Protein AF-A0A7C2PUE4-F1 (afdb_monomer_lite)

Structure (mmCIF, N/CA/C/O backbone):
data_AF-A0A7C2PUE4-F1
#
_entry.id   AF-A0A7C2PUE4-F1
#
loop_
_atom_site.group_PDB
_atom_site.id
_atom_site.type_symbol
_atom_site.label_atom_id
_atom_site.label_alt_id
_atom_site.label_comp_id
_atom_site.label_asym_id
_atom_site.label_entity_id
_atom_site.label_seq_id
_atom_site.pdbx_PDB_ins_code
_atom_site.Cartn_x
_atom_site.Cartn_y
_atom_site.Cartn_z
_atom_site.occupancy
_atom_site.B_iso_or_equiv
_atom_site.auth_seq_id
_atom_site.auth_comp_id
_atom_site.auth_asym_id
_atom_site.auth_atom_id
_atom_site.pdbx_PDB_model_num
ATOM 1 N N . MET A 1 1 ? 39.206 73.816 -70.937 1.00 51.50 1 MET A N 1
ATOM 2 C CA . MET A 1 1 ? 38.274 72.796 -71.458 1.00 51.50 1 MET A CA 1
ATOM 3 C C . MET A 1 1 ? 38.794 71.468 -70.935 1.00 51.50 1 MET A C 1
ATOM 5 O O . MET A 1 1 ? 39.854 71.106 -71.403 1.00 51.50 1 MET A O 1
ATOM 9 N N . THR A 1 2 ? 38.121 70.879 -69.929 1.00 51.56 2 THR A N 1
ATOM 10 C CA . THR A 1 2 ? 38.499 69.741 -69.032 1.00 51.56 2 THR A CA 1
ATOM 11 C C . THR A 1 2 ? 38.676 70.132 -67.555 1.00 51.56 2 THR A C 1
ATOM 13 O O . THR A 1 2 ? 39.738 69.908 -66.999 1.00 51.56 2 THR A O 1
ATOM 16 N N . LEU A 1 3 ? 37.663 70.723 -66.907 1.00 47.69 3 LEU A N 1
ATOM 17 C CA . LEU A 1 3 ? 37.567 70.723 -65.428 1.00 47.69 3 LEU A CA 1
ATOM 18 C C . LEU A 1 3 ? 36.118 70.740 -64.888 1.00 47.69 3 LEU A C 1
ATOM 20 O O . LEU A 1 3 ? 35.929 70.498 -63.703 1.00 47.69 3 LEU A O 1
ATOM 24 N N . ASP A 1 4 ? 35.098 70.920 -65.739 1.00 48.06 4 ASP A N 1
ATOM 25 C CA . ASP A 1 4 ? 33.687 70.947 -65.300 1.00 48.06 4 ASP A CA 1
ATOM 26 C C . ASP A 1 4 ? 32.900 69.654 -65.582 1.00 48.06 4 ASP A C 1
ATOM 28 O O . ASP A 1 4 ? 31.738 69.541 -65.203 1.00 48.06 4 ASP A O 1
ATOM 32 N N . ALA A 1 5 ? 33.515 68.650 -66.216 1.00 50.66 5 ALA A N 1
ATOM 33 C CA . ALA A 1 5 ? 32.833 67.399 -66.576 1.00 50.66 5 ALA A CA 1
ATOM 34 C C . ALA A 1 5 ? 32.981 66.269 -65.535 1.00 50.66 5 ALA A C 1
ATOM 36 O O . ALA A 1 5 ? 32.301 65.256 -65.649 1.00 50.66 5 ALA A O 1
ATOM 37 N N . GLU A 1 6 ? 33.835 66.425 -64.515 1.00 48.78 6 GLU A N 1
ATOM 38 C CA . GLU A 1 6 ? 34.233 65.315 -63.623 1.00 48.78 6 GLU A CA 1
ATOM 39 C C . GLU A 1 6 ? 33.770 65.474 -62.161 1.00 48.78 6 GLU A C 1
ATOM 41 O O . GLU A 1 6 ? 34.058 64.636 -61.314 1.00 48.78 6 GLU A O 1
ATOM 46 N N . ARG A 1 7 ? 33.015 66.532 -61.834 1.00 44.91 7 ARG A N 1
ATOM 47 C CA . ARG A 1 7 ? 32.449 66.726 -60.480 1.00 44.91 7 ARG A CA 1
ATOM 48 C C . ARG A 1 7 ? 30.930 66.603 -60.390 1.00 44.91 7 ARG A C 1
ATOM 50 O O . ARG A 1 7 ? 30.387 66.703 -59.297 1.00 44.91 7 ARG A O 1
ATOM 57 N N . ALA A 1 8 ? 30.250 66.306 -61.496 1.00 48.38 8 ALA A N 1
ATOM 58 C CA . ALA A 1 8 ? 28.815 66.005 -61.501 1.00 48.38 8 ALA A CA 1
ATOM 59 C C . ALA A 1 8 ? 28.496 64.511 -61.260 1.00 48.38 8 ALA A C 1
ATOM 61 O O . ALA A 1 8 ? 27.355 64.094 -61.436 1.00 48.38 8 ALA A O 1
ATOM 62 N N . SER A 1 9 ? 29.483 63.694 -60.873 1.00 50.53 9 SER A N 1
ATOM 63 C CA . SER A 1 9 ? 29.338 62.239 -60.700 1.00 50.53 9 SER A CA 1
ATOM 64 C C . SER A 1 9 ? 29.644 61.739 -59.283 1.00 50.53 9 SER A C 1
ATOM 66 O O . SER A 1 9 ? 30.017 60.579 -59.116 1.00 50.53 9 SER A O 1
ATOM 68 N N . ALA A 1 10 ? 29.504 62.586 -58.263 1.00 54.28 10 ALA A N 1
ATOM 69 C CA . ALA A 1 10 ? 29.582 62.171 -56.866 1.00 54.28 10 ALA A CA 1
ATOM 70 C C . ALA A 1 10 ? 28.228 62.423 -56.185 1.00 54.28 10 ALA A C 1
ATOM 72 O O . ALA A 1 10 ? 27.703 63.529 -56.252 1.00 54.28 10 ALA A O 1
ATOM 73 N N . ASP A 1 11 ? 27.694 61.377 -55.552 1.00 53.53 11 ASP A N 1
ATOM 74 C CA . ASP A 1 11 ? 26.518 61.357 -54.666 1.00 53.53 11 ASP A CA 1
ATOM 75 C C . ASP A 1 11 ? 25.131 61.113 -55.287 1.00 53.53 11 ASP A C 1
ATOM 77 O O . ASP A 1 11 ? 24.125 61.693 -54.883 1.00 53.53 11 ASP A O 1
ATOM 81 N N . ALA A 1 12 ? 25.025 60.116 -56.168 1.00 55.06 12 ALA A N 1
ATOM 82 C CA . ALA A 1 12 ? 23.806 59.306 -56.227 1.00 55.06 12 ALA A CA 1
ATOM 83 C C . ALA A 1 12 ? 24.001 58.058 -55.349 1.00 55.06 12 ALA A C 1
ATOM 85 O O . ALA A 1 12 ? 24.497 57.031 -55.809 1.00 55.06 12 ALA A O 1
ATOM 86 N N . VAL A 1 13 ? 23.639 58.148 -54.064 1.00 60.91 13 VAL A N 1
ATOM 87 C CA . VAL A 1 13 ? 23.598 56.981 -53.167 1.00 60.91 13 VAL A CA 1
ATOM 88 C C . VAL A 1 13 ? 22.599 55.967 -53.749 1.00 60.91 13 VAL A C 1
ATOM 90 O O . VAL A 1 13 ? 21.424 56.312 -53.913 1.00 60.91 13 VAL A O 1
ATOM 93 N N . PRO A 1 14 ? 23.001 54.723 -54.072 1.00 58.00 14 PRO A N 1
ATOM 94 C CA . PRO A 1 14 ? 22.067 53.726 -54.571 1.00 58.00 14 PRO A CA 1
ATOM 95 C C . PRO A 1 14 ? 21.088 53.359 -53.449 1.00 58.00 14 PRO A C 1
ATOM 97 O O . PRO A 1 14 ? 21.466 52.772 -52.436 1.00 58.00 14 PRO A O 1
ATOM 100 N N . ILE A 1 15 ? 19.815 53.723 -53.616 1.00 60.31 15 ILE A N 1
ATOM 101 C CA . ILE A 1 15 ? 18.731 53.315 -52.714 1.00 60.31 15 ILE A CA 1
ATOM 102 C C . ILE A 1 15 ? 18.716 51.772 -52.675 1.00 60.31 15 ILE A C 1
ATOM 104 O O . ILE A 1 15 ? 18.608 51.153 -53.738 1.00 60.31 15 ILE A O 1
ATOM 108 N N . PRO A 1 16 ? 18.823 51.120 -51.500 1.00 62.88 16 PRO A N 1
ATOM 109 C CA . PRO A 1 16 ? 18.956 49.668 -51.425 1.00 62.88 16 PRO A CA 1
ATOM 110 C C . PRO A 1 16 ? 17.681 48.957 -51.919 1.00 62.88 16 PRO A C 1
ATOM 112 O O . PRO A 1 16 ? 16.584 49.531 -51.876 1.00 62.88 16 PRO A O 1
ATOM 115 N N . PRO A 1 17 ? 17.790 47.698 -52.389 1.00 61.94 17 PRO A N 1
ATOM 116 C CA . PRO A 1 17 ? 16.676 46.967 -52.979 1.00 61.94 17 PRO A CA 1
ATOM 117 C C . PRO A 1 17 ? 15.521 46.852 -51.980 1.00 61.94 17 PRO A C 1
ATOM 119 O O . PRO A 1 17 ? 15.679 46.399 -50.848 1.00 61.94 17 PRO A O 1
ATOM 122 N N . ARG A 1 18 ? 14.331 47.283 -52.408 1.00 65.44 18 ARG A N 1
ATOM 123 C CA . ARG A 1 18 ? 13.107 47.290 -51.600 1.00 65.44 18 ARG A CA 1
ATOM 124 C C . ARG A 1 18 ? 12.854 45.880 -51.039 1.00 65.44 18 ARG A C 1
ATOM 126 O O . ARG A 1 18 ? 12.649 44.952 -51.816 1.00 65.44 18 ARG A O 1
ATOM 133 N N . TYR A 1 19 ? 12.819 45.733 -49.709 1.00 70.06 19 TYR A N 1
ATOM 134 C CA . TYR A 1 19 ? 12.620 44.489 -48.931 1.00 70.06 19 TYR A CA 1
ATOM 135 C C . TYR A 1 19 ? 11.242 43.804 -49.117 1.00 70.06 19 TYR A C 1
ATOM 137 O O . TYR A 1 19 ? 10.601 43.355 -48.166 1.00 70.06 19 TYR A O 1
ATOM 145 N N . TRP A 1 20 ? 10.731 43.731 -50.343 1.00 67.81 20 TRP A N 1
ATOM 146 C CA . TRP A 1 20 ? 9.426 43.159 -50.678 1.00 67.81 20 TRP A CA 1
ATOM 147 C C . TRP A 1 20 ? 9.333 41.659 -50.378 1.00 67.81 20 TRP A C 1
ATOM 149 O O . TRP A 1 20 ? 8.274 41.176 -49.979 1.00 67.81 20 TRP A O 1
ATOM 159 N N . TRP A 1 21 ? 10.439 40.926 -50.515 1.00 73.56 21 TRP A N 1
ATOM 160 C CA . TRP A 1 21 ? 10.506 39.506 -50.166 1.00 73.56 21 TRP A CA 1
ATOM 161 C C . TRP A 1 21 ? 10.397 39.282 -48.648 1.00 73.56 21 TRP A C 1
ATOM 163 O O . TRP A 1 21 ? 9.724 38.346 -48.221 1.00 73.56 21 TRP A O 1
ATOM 173 N N . LEU A 1 22 ? 10.953 40.192 -47.837 1.00 77.81 22 LEU A N 1
ATOM 174 C CA . LEU A 1 22 ? 10.867 40.147 -46.376 1.00 77.81 22 LEU A CA 1
ATOM 175 C C . LEU A 1 22 ? 9.418 40.348 -45.909 1.00 77.81 22 LEU A C 1
ATOM 177 O O . LEU A 1 22 ? 8.927 39.588 -45.084 1.00 77.81 22 LEU A O 1
ATOM 181 N N . LYS A 1 23 ? 8.687 41.292 -46.524 1.00 77.88 23 LYS A N 1
ATOM 182 C CA . LYS A 1 23 ? 7.250 41.501 -46.261 1.00 77.88 23 LYS A CA 1
ATOM 183 C C . LYS A 1 23 ? 6.407 40.264 -46.587 1.00 77.88 23 LYS A C 1
ATOM 185 O O . LYS A 1 23 ? 5.487 39.942 -45.840 1.00 77.88 23 LYS A O 1
ATOM 190 N N . ARG A 1 24 ? 6.725 39.555 -47.678 1.00 83.75 24 ARG A N 1
ATOM 191 C CA . ARG A 1 24 ? 6.049 38.298 -48.051 1.00 83.75 24 ARG A CA 1
ATOM 192 C C . ARG A 1 24 ? 6.342 37.174 -47.057 1.00 83.75 24 ARG A C 1
ATOM 194 O O . ARG A 1 24 ? 5.418 36.451 -46.697 1.00 83.75 24 ARG A O 1
ATOM 201 N N . LEU A 1 25 ? 7.581 37.065 -46.572 1.00 84.56 25 LEU A N 1
ATOM 202 C CA . LEU A 1 25 ? 7.942 36.102 -45.528 1.00 84.56 25 LEU A CA 1
ATOM 203 C C . LEU A 1 25 ? 7.234 36.402 -44.202 1.00 84.56 25 LEU A C 1
ATOM 205 O O . LEU A 1 25 ? 6.696 35.491 -43.581 1.00 84.56 25 LEU A O 1
ATOM 209 N N . SER A 1 26 ? 7.185 37.672 -43.786 1.00 83.44 26 SER A N 1
ATOM 210 C CA . SER A 1 26 ? 6.484 38.083 -42.565 1.00 83.44 26 SER A CA 1
ATOM 211 C C . SER A 1 26 ? 4.983 37.802 -42.645 1.00 83.44 26 SER A C 1
ATOM 213 O O . SER A 1 26 ? 4.404 37.312 -41.680 1.00 83.44 26 SER A O 1
ATOM 215 N N . LEU A 1 27 ? 4.357 38.051 -43.801 1.00 90.06 27 LEU A N 1
ATOM 216 C CA . LEU A 1 27 ? 2.944 37.741 -44.018 1.00 90.06 27 LEU A CA 1
ATOM 217 C C . LEU A 1 27 ? 2.688 36.227 -43.995 1.00 90.06 27 LEU A C 1
ATOM 219 O O . LEU A 1 27 ? 1.758 35.778 -43.333 1.00 90.06 27 LEU A O 1
ATOM 223 N N . ALA A 1 28 ? 3.532 35.433 -44.662 1.00 87.38 28 ALA A N 1
ATOM 224 C CA . ALA A 1 28 ? 3.434 33.974 -44.633 1.00 87.38 28 ALA A CA 1
ATOM 225 C C . ALA A 1 28 ? 3.615 33.416 -43.209 1.00 87.38 28 ALA A C 1
ATOM 227 O O . ALA A 1 28 ? 2.862 32.539 -42.790 1.00 87.38 28 ALA A O 1
ATOM 228 N N . GLY A 1 29 ? 4.557 33.971 -42.439 1.00 88.75 29 GLY A N 1
ATOM 229 C CA . GLY A 1 29 ? 4.753 33.636 -41.029 1.00 88.75 29 GLY A CA 1
ATOM 230 C C . GLY A 1 29 ? 3.540 33.987 -40.165 1.00 88.75 29 GLY A C 1
ATOM 231 O O . GLY A 1 29 ? 3.104 33.164 -39.365 1.00 88.75 29 GLY A O 1
ATOM 232 N N . ALA A 1 30 ? 2.938 35.162 -40.366 1.00 90.44 30 ALA A N 1
ATOM 233 C CA . ALA A 1 30 ? 1.727 35.567 -39.652 1.00 90.44 30 ALA A CA 1
ATOM 234 C C . ALA A 1 30 ? 0.529 34.656 -39.976 1.00 90.44 30 ALA A C 1
ATOM 236 O O . ALA A 1 30 ? -0.191 34.243 -39.069 1.00 90.44 30 ALA A O 1
ATOM 237 N N . VAL A 1 31 ? 0.346 34.280 -41.246 1.00 93.38 31 VAL A N 1
ATOM 238 C CA . VAL A 1 31 ? -0.704 33.336 -41.667 1.00 93.38 31 VAL A CA 1
ATOM 239 C C . VAL A 1 31 ? -0.484 31.955 -41.051 1.00 93.38 31 VAL A C 1
ATOM 241 O O . VAL A 1 31 ? -1.434 31.352 -40.556 1.00 93.38 31 VAL A O 1
ATOM 244 N N . LEU A 1 32 ? 0.759 31.467 -41.016 1.00 91.44 32 LEU A N 1
ATOM 245 C CA . LEU A 1 32 ? 1.090 30.196 -40.375 1.00 91.44 32 LEU A CA 1
ATOM 246 C C . LEU A 1 32 ? 0.811 30.232 -38.866 1.00 91.44 32 LEU A C 1
ATOM 248 O O . LEU A 1 32 ? 0.231 29.292 -38.331 1.00 91.44 32 LEU A O 1
ATOM 252 N N . LEU A 1 33 ? 1.171 31.322 -38.182 1.00 91.56 33 LEU A N 1
ATOM 253 C CA . LEU A 1 33 ? 0.888 31.493 -36.756 1.00 91.56 33 LEU A CA 1
ATOM 254 C C . LEU A 1 33 ? -0.618 31.520 -36.473 1.00 91.56 33 LEU A C 1
ATOM 256 O O . LEU A 1 33 ? -1.064 30.878 -35.526 1.00 91.56 33 LEU A O 1
ATOM 260 N N . LEU A 1 34 ? -1.408 32.192 -37.313 1.00 92.06 34 LEU A N 1
ATOM 261 C CA . LEU A 1 34 ? -2.869 32.197 -37.202 1.00 92.06 34 LEU A CA 1
ATOM 262 C C . LEU A 1 34 ? -3.470 30.813 -37.470 1.00 92.06 34 LEU A C 1
ATOM 264 O O . LEU A 1 34 ? -4.369 30.391 -36.745 1.00 92.06 34 LEU A O 1
ATOM 268 N N . ALA A 1 35 ? -2.950 30.077 -38.454 1.00 90.12 35 ALA A N 1
ATOM 269 C CA . ALA A 1 35 ? -3.381 28.711 -38.734 1.00 90.12 35 ALA A CA 1
ATOM 270 C C . ALA A 1 35 ? -3.062 27.764 -37.565 1.00 90.12 35 ALA A C 1
ATOM 272 O O . ALA A 1 35 ? -3.915 26.977 -37.161 1.00 90.12 35 ALA A O 1
ATOM 273 N N . LEU A 1 36 ? -1.870 27.874 -36.970 1.00 90.62 36 LEU A N 1
ATOM 274 C CA . LEU A 1 36 ? -1.472 27.090 -35.798 1.00 90.62 36 LEU A CA 1
ATOM 275 C C . LEU A 1 36 ? -2.274 27.469 -34.547 1.00 90.62 36 LEU A C 1
ATOM 277 O O . LEU A 1 36 ? -2.661 26.586 -33.783 1.00 90.62 36 LEU A O 1
ATOM 281 N N . ALA A 1 37 ? -2.568 28.757 -34.349 1.00 87.62 37 ALA A N 1
ATOM 282 C CA . ALA A 1 37 ? -3.440 29.220 -33.274 1.00 87.62 37 ALA A CA 1
ATOM 283 C C . ALA A 1 37 ? -4.869 28.686 -33.452 1.00 87.62 37 ALA A C 1
ATOM 285 O O . ALA A 1 37 ? -5.440 28.150 -32.505 1.00 87.62 37 ALA A O 1
ATOM 286 N N . GLY A 1 38 ? -5.414 28.744 -34.671 1.00 90.81 38 GLY A N 1
ATOM 287 C CA . GLY A 1 38 ? -6.717 28.171 -35.008 1.00 90.81 38 GLY A CA 1
ATOM 288 C C . GLY A 1 38 ? -6.766 26.659 -34.791 1.00 90.81 38 GLY A C 1
ATOM 289 O O . GLY A 1 38 ? -7.715 26.156 -34.193 1.00 90.81 38 GLY A O 1
ATOM 290 N N . LEU A 1 39 ? -5.714 25.935 -35.186 1.00 92.38 39 LEU A N 1
ATOM 291 C CA . LEU A 1 39 ? -5.594 24.496 -34.954 1.00 92.38 39 LEU A CA 1
ATOM 292 C C . LEU A 1 39 ? -5.534 24.175 -33.455 1.00 92.38 39 LEU A C 1
ATOM 294 O O . LEU A 1 39 ? -6.249 23.295 -32.986 1.00 92.38 39 LEU A O 1
ATOM 298 N N . ARG A 1 40 ? -4.726 24.914 -32.685 1.00 89.69 40 ARG A N 1
ATOM 299 C CA . ARG A 1 40 ? -4.585 24.715 -31.237 1.00 89.69 40 ARG A CA 1
ATOM 300 C C . ARG A 1 40 ? -5.876 25.019 -30.485 1.00 89.69 40 ARG A C 1
ATOM 302 O O . ARG A 1 40 ? -6.247 24.243 -29.609 1.00 89.69 40 ARG A O 1
ATOM 309 N N . LEU A 1 41 ? -6.557 26.111 -30.823 1.00 90.38 41 LEU A N 1
ATOM 310 C CA . LEU A 1 41 ? -7.827 26.485 -30.199 1.00 90.38 41 LEU A CA 1
ATOM 311 C C . LEU A 1 41 ? -8.950 25.524 -30.606 1.00 90.38 41 LEU A C 1
ATOM 313 O O . LEU A 1 41 ? -9.702 25.073 -29.747 1.00 90.38 41 LEU A O 1
ATOM 317 N N . GLY A 1 42 ? -9.025 25.144 -31.884 1.00 90.69 42 GLY A N 1
ATOM 318 C CA . GLY A 1 42 ? -10.030 24.209 -32.391 1.00 90.69 42 GLY A CA 1
ATOM 319 C C . GLY A 1 42 ? -9.872 22.799 -31.822 1.00 90.69 42 GLY A C 1
ATOM 320 O O . GLY A 1 42 ? -10.841 22.213 -31.338 1.00 90.69 42 GLY A O 1
ATOM 321 N N . TRP A 1 43 ? -8.649 22.260 -31.819 1.00 90.12 43 TRP A N 1
ATOM 322 C CA . TRP A 1 43 ? -8.362 20.964 -31.198 1.00 90.12 43 TRP A CA 1
ATOM 323 C C . TRP A 1 43 ? -8.493 21.008 -29.681 1.00 90.12 43 TRP A C 1
ATOM 325 O O . TRP A 1 43 ? -9.026 20.060 -29.114 1.00 90.12 43 TRP A O 1
ATOM 335 N N . GLY A 1 44 ? -8.072 22.098 -29.030 1.00 86.31 44 GLY A N 1
ATOM 336 C CA . GLY A 1 44 ? -8.247 22.288 -27.590 1.00 86.31 44 GLY A CA 1
ATOM 337 C C . GLY A 1 44 ? -9.720 22.258 -27.189 1.00 86.31 44 GLY A C 1
ATOM 338 O O . GLY A 1 44 ? -10.109 21.457 -26.344 1.00 86.31 44 GLY A O 1
ATOM 339 N N . TRP A 1 45 ? -10.557 23.042 -27.871 1.00 91.25 45 TRP A N 1
ATOM 340 C CA . TRP A 1 45 ? -12.000 23.078 -27.629 1.00 91.25 45 TRP A CA 1
ATOM 341 C C . TRP A 1 45 ? -12.682 21.728 -27.891 1.00 91.25 45 TRP A C 1
ATOM 343 O O . TRP A 1 45 ? -13.501 21.271 -27.093 1.00 91.25 45 TRP A O 1
ATOM 353 N N . TYR A 1 46 ? -12.335 21.055 -28.994 1.00 91.25 46 TYR A N 1
ATOM 354 C CA . TYR A 1 46 ? -12.896 19.743 -29.318 1.00 91.25 46 TYR A CA 1
ATOM 355 C C . TYR A 1 46 ? -12.477 18.668 -28.306 1.00 91.25 46 TYR A C 1
ATOM 357 O O . TYR A 1 46 ? -13.311 17.865 -27.878 1.00 91.25 46 TYR A O 1
ATOM 365 N N . ALA A 1 47 ? -11.200 18.656 -27.912 1.00 85.81 47 ALA A N 1
ATOM 366 C CA . ALA A 1 47 ? -10.665 17.719 -26.935 1.00 85.81 47 ALA A CA 1
ATOM 367 C C . ALA A 1 47 ? -11.303 17.927 -25.558 1.00 85.81 47 ALA A C 1
ATOM 369 O O . ALA A 1 47 ? -11.783 16.953 -24.982 1.00 85.81 47 ALA A O 1
ATOM 370 N N . GLU A 1 48 ? -11.395 19.170 -25.069 1.00 85.94 48 GLU A N 1
ATOM 371 C CA . GLU A 1 48 ? -12.068 19.465 -23.801 1.00 85.94 48 GLU A CA 1
ATOM 372 C C . GLU A 1 48 ? -13.539 19.060 -23.823 1.00 85.94 48 GLU A C 1
ATOM 374 O O . GLU A 1 48 ? -13.991 18.411 -22.885 1.00 85.94 48 GLU A O 1
ATOM 379 N N . ARG A 1 49 ? -14.289 19.341 -24.900 1.00 87.19 49 ARG A N 1
ATOM 380 C CA . ARG A 1 49 ? -15.693 18.901 -24.987 1.00 87.19 49 ARG A CA 1
ATOM 381 C C . ARG A 1 49 ? -15.832 17.388 -24.958 1.00 87.19 49 ARG A C 1
ATOM 383 O O . ARG A 1 49 ? -16.726 16.881 -24.286 1.00 87.19 49 ARG A O 1
ATOM 390 N N . LYS A 1 50 ? -14.983 16.658 -25.686 1.00 86.81 50 LYS A N 1
ATOM 391 C CA . LYS A 1 50 ? -15.020 15.189 -25.677 1.00 86.81 50 LYS A CA 1
ATOM 392 C C . LYS A 1 50 ? -14.611 14.612 -24.326 1.00 86.81 50 LYS A C 1
ATOM 394 O O . LYS A 1 50 ? -15.173 13.599 -23.923 1.00 86.81 50 LYS A O 1
ATOM 399 N N . LEU A 1 51 ? -13.647 15.237 -23.656 1.00 77.00 51 LEU A N 1
ATOM 400 C CA . LEU A 1 51 ? -13.191 14.832 -22.334 1.00 77.00 51 LEU A CA 1
ATOM 401 C C . LEU A 1 51 ? -14.278 15.107 -21.285 1.00 77.00 51 LEU A C 1
ATOM 403 O O . LEU A 1 51 ? -14.677 14.191 -20.575 1.00 77.00 51 LEU A O 1
ATOM 407 N N . ALA A 1 52 ? -14.838 16.317 -21.264 1.00 79.12 52 ALA A N 1
ATOM 408 C CA . ALA A 1 52 ? -15.935 16.699 -20.380 1.00 79.12 52 ALA A CA 1
ATOM 409 C C . ALA A 1 52 ? -17.169 15.811 -20.588 1.00 79.12 52 ALA A C 1
ATOM 411 O O . ALA A 1 52 ? -17.713 15.293 -19.623 1.00 79.12 52 ALA A O 1
ATOM 412 N N . ALA A 1 53 ? -17.559 15.533 -21.837 1.00 84.94 53 ALA A N 1
ATOM 413 C CA . ALA A 1 53 ? -18.690 14.650 -22.133 1.00 84.94 53 ALA A CA 1
ATOM 414 C C . ALA A 1 53 ? -18.494 13.201 -21.653 1.00 84.94 53 ALA A C 1
ATOM 416 O O . ALA A 1 53 ? -19.474 12.472 -21.539 1.00 84.94 53 ALA A O 1
ATOM 417 N N . ARG A 1 54 ? -17.252 12.767 -21.403 1.00 80.00 54 ARG A N 1
ATOM 418 C CA . ARG A 1 54 ? -16.949 11.440 -20.847 1.00 80.00 54 ARG A CA 1
ATOM 419 C C . ARG A 1 54 ? -16.760 11.451 -19.332 1.00 80.00 54 ARG A C 1
ATOM 421 O O . ARG A 1 54 ? -17.104 10.467 -18.706 1.00 80.00 54 ARG A O 1
ATOM 428 N N . ILE A 1 55 ? -16.241 12.538 -18.759 1.00 69.75 55 ILE A N 1
ATOM 429 C CA . ILE A 1 55 ? -15.988 12.660 -17.312 1.00 69.75 55 ILE A CA 1
ATOM 430 C C . ILE A 1 55 ? -17.252 13.064 -16.541 1.00 69.75 55 ILE A C 1
ATOM 432 O O . ILE A 1 55 ? -17.491 12.561 -15.448 1.00 69.75 55 ILE A O 1
ATOM 436 N N . VAL A 1 56 ? -18.059 13.980 -17.086 1.00 66.75 56 VAL A N 1
ATOM 437 C CA . VAL A 1 56 ? -19.250 14.518 -16.405 1.00 66.75 56 VAL A CA 1
ATOM 438 C C . VAL A 1 56 ? -20.286 13.433 -16.072 1.00 66.75 56 VAL A C 1
ATOM 440 O O . VAL A 1 56 ? -20.756 13.440 -14.938 1.00 66.75 56 VAL A O 1
ATOM 443 N N . PRO A 1 57 ? -20.595 12.459 -16.954 1.00 67.06 57 PRO A N 1
ATOM 444 C CA . PRO A 1 57 ? -21.527 11.382 -16.610 1.00 67.06 57 PRO A CA 1
ATOM 445 C C . PRO A 1 57 ? -21.059 10.535 -15.418 1.00 67.06 57 PRO A C 1
ATOM 447 O O . PRO A 1 57 ? -21.868 10.190 -14.560 1.00 67.06 57 PRO A O 1
ATOM 450 N N . ASP A 1 58 ? -19.757 10.243 -15.327 1.00 55.69 58 ASP A N 1
ATOM 451 C CA . ASP A 1 58 ? -19.181 9.470 -14.217 1.00 55.69 58 ASP A CA 1
ATOM 452 C C . ASP A 1 58 ? -19.203 10.272 -12.902 1.00 55.69 58 ASP A C 1
ATOM 454 O O . ASP A 1 58 ? -19.401 9.714 -11.822 1.00 55.69 58 ASP A O 1
ATOM 458 N N . ALA A 1 59 ? -19.038 11.597 -12.981 1.00 55.44 59 ALA A N 1
ATOM 459 C CA . ALA A 1 59 ? -19.146 12.492 -11.829 1.00 55.44 59 ALA A CA 1
ATOM 460 C C . ALA A 1 59 ? -20.598 12.644 -11.335 1.00 55.44 59 ALA A C 1
ATOM 462 O O . ALA A 1 59 ? -20.828 12.739 -10.130 1.00 55.44 59 ALA A O 1
ATOM 463 N N . GLU A 1 60 ? -21.578 12.636 -12.244 1.00 53.38 60 GLU A N 1
ATOM 464 C CA . GLU A 1 60 ? -23.007 12.713 -11.916 1.00 53.38 60 GLU A CA 1
ATOM 465 C C . GLU A 1 60 ? -23.557 11.396 -11.343 1.00 53.38 60 GLU A C 1
ATOM 467 O O . GLU A 1 60 ? -24.385 11.443 -10.434 1.00 53.38 60 GLU A O 1
ATOM 472 N N . GLN A 1 61 ? -23.039 10.231 -11.760 1.00 53.75 61 GLN A N 1
ATOM 473 C CA . GLN A 1 61 ? -23.340 8.938 -11.116 1.00 53.75 61 GLN A CA 1
ATOM 474 C C . GLN A 1 61 ? -22.919 8.898 -9.637 1.00 53.75 61 GLN A C 1
ATOM 476 O O . GLN A 1 61 ? -23.527 8.195 -8.833 1.00 53.75 61 GLN A O 1
ATOM 481 N N . GLY A 1 62 ? -21.915 9.690 -9.248 1.00 48.53 62 GLY A N 1
ATOM 482 C CA . GLY A 1 62 ? -21.527 9.869 -7.848 1.00 48.53 62 GLY A CA 1
ATOM 483 C C . GLY A 1 62 ? -22.520 10.684 -7.009 1.00 48.53 62 GLY A C 1
ATOM 484 O O . GLY A 1 62 ? -22.355 10.742 -5.794 1.00 48.53 62 GLY A O 1
ATOM 485 N N . ASN A 1 63 ? -23.527 11.308 -7.631 1.00 48.62 63 ASN A N 1
ATOM 486 C CA . ASN A 1 63 ? -24.473 12.228 -6.995 1.00 48.62 63 ASN A CA 1
ATOM 487 C C . ASN A 1 63 ? -25.901 11.652 -6.881 1.00 48.62 63 ASN A C 1
ATOM 489 O O . ASN A 1 63 ? -26.821 12.354 -6.456 1.00 48.62 63 ASN A O 1
ATOM 493 N N . GLU A 1 64 ? -26.109 10.381 -7.249 1.00 52.97 64 GLU A N 1
ATOM 494 C CA . GLU A 1 64 ? -27.352 9.678 -6.924 1.00 52.97 64 GLU A CA 1
ATOM 495 C C . GLU A 1 64 ? -27.482 9.560 -5.401 1.00 52.97 64 GLU A C 1
ATOM 497 O O . GLU A 1 64 ? -26.528 9.193 -4.711 1.00 52.97 64 GLU A O 1
ATOM 502 N N . ALA A 1 65 ? -28.663 9.916 -4.881 1.00 50.34 65 ALA A N 1
ATOM 503 C CA . ALA A 1 65 ? -28.975 9.984 -3.458 1.00 50.34 65 ALA A CA 1
ATOM 504 C C . ALA A 1 65 ? -28.375 8.792 -2.699 1.00 50.34 65 ALA A C 1
ATOM 506 O O . ALA A 1 65 ? -28.859 7.667 -2.817 1.00 50.34 65 ALA A O 1
ATOM 507 N N . HIS A 1 66 ? -27.306 9.049 -1.937 1.00 54.47 66 HIS A N 1
ATOM 508 C CA . HIS A 1 66 ? -26.593 8.033 -1.176 1.00 54.47 66 HIS A CA 1
ATOM 509 C C . HIS A 1 66 ? -27.548 7.371 -0.179 1.00 54.47 66 HIS A C 1
ATOM 511 O O . HIS A 1 66 ? -27.765 7.860 0.931 1.00 54.47 66 HIS A O 1
ATOM 517 N N . CYS A 1 67 ? -28.133 6.240 -0.559 1.00 57.41 67 CYS A N 1
ATOM 518 C CA . CYS A 1 67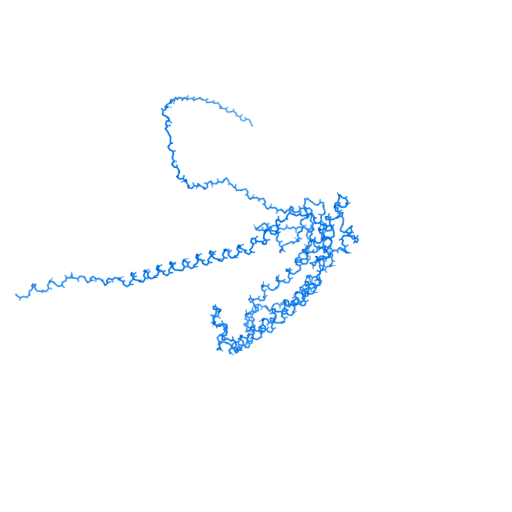 ? -28.765 5.354 0.394 1.00 57.41 67 CYS A CA 1
ATOM 519 C C . CYS A 1 67 ? -27.675 4.853 1.351 1.00 57.41 67 CYS A C 1
ATOM 521 O O . CYS A 1 67 ? -26.582 4.467 0.932 1.00 57.41 67 CYS A O 1
ATOM 523 N N . ALA A 1 68 ? -27.947 4.923 2.657 1.00 67.56 68 ALA A N 1
ATOM 524 C CA . ALA A 1 68 ? -27.001 4.478 3.671 1.00 67.56 68 ALA A CA 1
ATOM 525 C C . ALA A 1 68 ? -26.558 3.038 3.365 1.00 67.56 68 ALA A C 1
ATOM 527 O O . ALA A 1 68 ? -27.395 2.148 3.180 1.00 67.56 68 ALA A O 1
ATOM 528 N N . ALA A 1 69 ? -25.242 2.816 3.289 1.00 76.88 69 ALA A N 1
ATOM 529 C CA . ALA A 1 69 ? -24.693 1.499 3.000 1.00 76.88 69 ALA A CA 1
ATOM 530 C C . ALA A 1 69 ? -25.186 0.486 4.045 1.00 76.88 69 ALA A C 1
ATOM 532 O O . ALA A 1 69 ? -25.079 0.704 5.254 1.00 76.88 69 ALA A O 1
ATOM 533 N N . HIS A 1 70 ? -25.721 -0.642 3.585 1.00 83.69 70 HIS A N 1
ATOM 534 C CA . HIS A 1 70 ? -26.163 -1.714 4.468 1.00 83.69 70 HIS A CA 1
ATOM 535 C C . HIS A 1 70 ? -24.960 -2.368 5.154 1.00 83.69 70 HIS A C 1
ATOM 537 O O . HIS A 1 70 ? -23.917 -2.592 4.541 1.00 83.69 70 HIS A O 1
ATOM 543 N N . GLY A 1 71 ? -25.128 -2.806 6.407 1.00 84.31 71 GLY A N 1
ATOM 544 C CA . GLY A 1 71 ? -24.050 -3.464 7.159 1.00 84.31 71 GLY A CA 1
ATOM 545 C C . GLY A 1 71 ? -23.473 -4.718 6.480 1.00 84.31 71 GLY A C 1
ATOM 546 O O . GLY A 1 71 ? -22.324 -5.069 6.730 1.00 84.31 71 GLY A O 1
ATOM 547 N N . ARG A 1 72 ? -24.237 -5.382 5.597 1.00 88.12 72 ARG A N 1
ATOM 548 C CA . ARG A 1 72 ? -23.727 -6.470 4.744 1.00 88.12 72 ARG A CA 1
ATOM 549 C C . ARG A 1 72 ? -22.725 -5.952 3.707 1.00 88.12 72 ARG A C 1
ATOM 551 O O . ARG A 1 72 ? -21.628 -6.481 3.652 1.00 88.12 72 ARG A O 1
ATOM 558 N N . GLN A 1 73 ? -23.059 -4.878 2.987 1.00 90.69 73 GLN A N 1
ATOM 559 C CA . GLN A 1 73 ? -22.176 -4.266 1.985 1.00 90.69 73 GLN A CA 1
ATOM 560 C C . GLN A 1 73 ? -20.848 -3.820 2.605 1.00 90.69 73 GLN A C 1
ATOM 562 O O . GLN A 1 73 ? -19.793 -4.017 2.014 1.00 90.69 73 GLN A O 1
ATOM 567 N N . VAL A 1 74 ? -20.885 -3.268 3.824 1.00 92.62 74 VAL A N 1
ATOM 568 C CA . VAL A 1 74 ? -19.662 -2.879 4.543 1.00 92.62 74 VAL A CA 1
ATOM 569 C C . VAL A 1 74 ? -18.806 -4.101 4.883 1.00 92.62 74 VAL A C 1
ATOM 571 O O . VAL A 1 74 ? -17.596 -4.057 4.692 1.00 92.62 74 VAL A O 1
ATOM 574 N N . ARG A 1 75 ? -19.406 -5.206 5.347 1.00 93.00 75 ARG A N 1
ATOM 575 C CA . ARG A 1 75 ? -18.661 -6.450 5.616 1.00 93.00 75 ARG A CA 1
ATOM 576 C C . ARG A 1 75 ? -18.074 -7.064 4.346 1.00 93.00 75 ARG A C 1
ATOM 578 O O . ARG A 1 75 ? -16.935 -7.518 4.380 1.00 93.00 75 ARG A O 1
ATOM 585 N N . ASP A 1 76 ? -18.811 -7.026 3.241 1.00 94.06 76 ASP A N 1
ATOM 586 C CA . ASP A 1 76 ? -18.323 -7.500 1.943 1.00 94.06 76 ASP A CA 1
ATOM 587 C C . ASP A 1 76 ? -17.137 -6.643 1.465 1.00 94.06 76 ASP A C 1
ATOM 589 O O . ASP A 1 76 ? -16.137 -7.177 0.988 1.00 94.06 76 ASP A O 1
ATOM 593 N N . LEU A 1 77 ? -17.194 -5.321 1.673 1.00 95.25 77 LEU A N 1
ATOM 594 C CA . LEU A 1 77 ? -16.080 -4.415 1.389 1.00 95.25 77 LEU A CA 1
ATOM 595 C C . LEU A 1 77 ? -14.872 -4.677 2.299 1.00 95.25 77 LEU A C 1
ATOM 597 O O . LEU A 1 77 ? -13.746 -4.690 1.812 1.00 95.25 77 LEU A O 1
ATOM 601 N N . VAL A 1 78 ? -15.083 -4.922 3.596 1.00 96.19 78 VAL A N 1
ATOM 602 C CA . VAL A 1 78 ? -14.011 -5.314 4.528 1.00 96.19 78 VAL A CA 1
ATOM 603 C C . VAL A 1 78 ? -13.323 -6.589 4.037 1.00 96.19 78 VAL A C 1
ATOM 605 O O . VAL A 1 78 ? -12.099 -6.608 3.925 1.00 96.19 78 VAL A O 1
ATOM 608 N N . ALA A 1 79 ? -14.087 -7.620 3.666 1.00 95.19 79 ALA A N 1
ATOM 609 C CA . ALA A 1 79 ? -13.531 -8.852 3.111 1.00 95.19 79 ALA A CA 1
ATOM 610 C C . ALA A 1 79 ? -12.756 -8.592 1.807 1.00 95.19 79 ALA A C 1
ATOM 612 O O . ALA A 1 79 ? -11.642 -9.082 1.643 1.00 95.19 79 ALA A O 1
ATOM 613 N N . ALA A 1 80 ? -13.298 -7.763 0.912 1.00 94.69 80 ALA A N 1
ATOM 614 C CA . ALA A 1 80 ? -12.647 -7.407 -0.346 1.00 94.69 80 ALA A CA 1
ATOM 615 C C . ALA A 1 80 ? -11.376 -6.560 -0.165 1.00 94.69 80 ALA A C 1
ATOM 617 O O . ALA A 1 80 ? -10.490 -6.621 -1.015 1.00 94.69 80 ALA A O 1
ATOM 618 N N . LEU A 1 81 ? -11.275 -5.755 0.899 1.00 95.50 81 LEU A N 1
ATOM 619 C CA . LEU A 1 81 ? -10.076 -4.983 1.243 1.00 95.50 81 LEU A CA 1
ATOM 620 C C . LEU A 1 81 ? -8.979 -5.867 1.850 1.00 95.50 81 LEU A C 1
ATOM 622 O O . LEU A 1 81 ? -7.802 -5.640 1.573 1.00 95.50 81 LEU A O 1
ATOM 626 N N . LEU A 1 82 ? -9.361 -6.877 2.635 1.00 95.31 82 LEU A N 1
ATOM 627 C CA . LEU A 1 82 ? -8.432 -7.836 3.241 1.00 95.31 82 LEU A CA 1
ATOM 628 C C . LEU A 1 82 ? -7.992 -8.948 2.277 1.00 95.31 82 LEU A C 1
ATOM 630 O O . LEU A 1 82 ? -6.958 -9.570 2.502 1.00 95.31 82 LEU A O 1
ATOM 634 N N . ASP A 1 83 ? -8.740 -9.200 1.200 1.00 93.50 83 ASP A N 1
ATOM 635 C CA . ASP A 1 83 ? -8.309 -10.111 0.141 1.00 93.50 83 ASP A CA 1
ATOM 636 C C . ASP A 1 83 ? -7.161 -9.490 -0.674 1.00 93.50 83 ASP A C 1
ATOM 638 O O . ASP A 1 83 ? -7.340 -8.562 -1.470 1.00 93.50 83 ASP A O 1
ATOM 642 N N . GLU A 1 84 ? -5.957 -10.011 -0.459 1.00 89.94 84 GLU A N 1
ATOM 643 C CA . GLU A 1 84 ? -4.727 -9.586 -1.133 1.00 89.94 84 GLU A CA 1
ATOM 644 C C . GLU A 1 84 ? -4.334 -10.515 -2.293 1.00 89.94 84 GLU A C 1
ATOM 646 O O . GLU A 1 84 ? -3.397 -10.211 -3.036 1.00 89.94 84 GLU A O 1
ATOM 651 N N . THR A 1 85 ? -5.065 -11.617 -2.511 1.00 87.19 85 THR A N 1
ATOM 652 C CA . THR A 1 85 ? -4.722 -12.635 -3.522 1.00 87.19 85 THR A CA 1
ATOM 653 C C . THR A 1 85 ? -4.702 -12.041 -4.927 1.00 87.19 85 THR A C 1
ATOM 655 O O . THR A 1 85 ? -3.708 -12.139 -5.649 1.00 87.19 85 THR A O 1
ATOM 658 N N . LYS A 1 86 ? -5.759 -11.300 -5.284 1.00 84.38 86 LYS A N 1
ATOM 659 C CA . LYS A 1 86 ? -5.857 -10.614 -6.577 1.00 84.38 86 LYS A CA 1
ATOM 660 C C . LYS A 1 86 ? -4.738 -9.598 -6.776 1.00 84.38 86 LYS A C 1
ATOM 662 O O . LYS A 1 86 ? -4.216 -9.503 -7.883 1.00 84.38 86 LYS A O 1
ATOM 667 N N . LEU A 1 87 ? -4.360 -8.862 -5.729 1.00 82.75 87 LEU A N 1
ATOM 668 C CA . LEU A 1 87 ? -3.284 -7.870 -5.789 1.00 82.75 87 LEU A CA 1
ATOM 669 C C . LEU A 1 87 ? -1.914 -8.523 -5.975 1.00 82.75 87 LEU A C 1
ATOM 671 O O . LEU A 1 87 ? -1.077 -7.986 -6.700 1.00 82.75 87 LEU A O 1
ATOM 675 N N . ALA A 1 88 ? -1.663 -9.666 -5.338 1.00 83.56 88 ALA A N 1
ATOM 676 C CA . ALA A 1 88 ? -0.447 -10.445 -5.555 1.00 83.56 88 ALA A CA 1
ATOM 677 C C . ALA A 1 88 ? -0.366 -10.997 -6.983 1.00 83.56 88 ALA A C 1
ATOM 679 O O . ALA A 1 88 ? 0.654 -10.832 -7.655 1.00 83.56 88 ALA A O 1
ATOM 680 N N . ASP A 1 89 ? -1.458 -11.561 -7.492 1.00 86.62 89 ASP A N 1
ATOM 681 C CA . ASP A 1 89 ? -1.493 -12.101 -8.850 1.00 86.62 89 ASP A CA 1
ATOM 682 C C . ASP A 1 89 ? -1.382 -11.011 -9.921 1.00 86.62 89 ASP A C 1
ATOM 684 O O . ASP A 1 89 ? -0.693 -11.183 -10.929 1.00 86.62 89 ASP A O 1
ATOM 688 N N . GLN A 1 90 ? -2.059 -9.875 -9.725 1.00 88.50 90 GLN A N 1
ATOM 689 C CA . GLN A 1 90 ? -1.960 -8.724 -10.624 1.00 88.50 90 GLN A CA 1
ATOM 690 C C . GLN A 1 90 ? -0.547 -8.149 -10.635 1.00 88.50 90 GLN A C 1
ATOM 692 O O . GLN A 1 90 ? -0.035 -7.869 -11.713 1.00 88.50 90 GLN A O 1
ATOM 697 N N . TRP A 1 91 ? 0.107 -8.043 -9.478 1.00 89.44 91 TRP A N 1
ATOM 698 C CA . TRP A 1 91 ? 1.489 -7.579 -9.404 1.00 89.44 91 TRP A CA 1
ATOM 699 C C . TRP A 1 91 ? 2.439 -8.435 -10.227 1.00 89.44 91 TRP A C 1
ATOM 701 O O . TRP A 1 91 ? 3.153 -7.903 -11.074 1.00 89.44 91 TRP A O 1
ATOM 711 N N . ARG A 1 92 ? 2.400 -9.762 -10.042 1.00 89.69 92 ARG A N 1
ATOM 712 C CA . ARG A 1 92 ? 3.231 -10.673 -10.837 1.00 89.69 92 ARG A CA 1
ATOM 713 C C . ARG A 1 92 ? 2.973 -10.475 -12.326 1.00 89.69 92 ARG A C 1
ATOM 715 O O . ARG A 1 92 ? 3.920 -10.309 -13.085 1.00 89.69 92 ARG A O 1
ATOM 722 N N . ARG A 1 93 ? 1.703 -10.431 -12.744 1.00 90.75 93 ARG A N 1
ATOM 723 C CA . ARG A 1 93 ? 1.345 -10.206 -14.154 1.00 90.75 93 ARG A CA 1
ATOM 724 C C . ARG A 1 93 ? 1.926 -8.903 -14.703 1.00 90.75 93 ARG A C 1
ATOM 726 O O . ARG A 1 93 ? 2.498 -8.936 -15.786 1.00 90.75 93 ARG A O 1
ATOM 733 N N . VAL A 1 94 ? 1.821 -7.801 -13.958 1.00 90.19 94 VAL A N 1
ATOM 734 C CA . VAL A 1 94 ? 2.364 -6.498 -14.377 1.00 90.19 94 VAL A CA 1
ATOM 735 C C . VAL A 1 94 ? 3.890 -6.549 -14.487 1.00 90.19 94 VAL A C 1
ATOM 737 O O . VAL A 1 94 ? 4.439 -6.157 -15.513 1.00 90.19 94 VAL A O 1
ATOM 740 N N . MET A 1 95 ? 4.587 -7.108 -13.493 1.00 90.12 95 MET A N 1
ATOM 741 C CA . MET A 1 95 ? 6.051 -7.213 -13.540 1.00 90.12 95 MET A CA 1
ATOM 742 C C . MET A 1 95 ? 6.530 -8.107 -14.693 1.00 90.12 95 MET A C 1
ATOM 744 O O . MET A 1 95 ? 7.494 -7.769 -15.377 1.00 90.12 95 MET A O 1
ATOM 748 N N . TYR A 1 96 ? 5.830 -9.210 -14.983 1.00 90.50 96 TYR A N 1
ATOM 749 C CA . TYR A 1 96 ? 6.140 -10.052 -16.142 1.00 90.50 96 TYR A CA 1
ATOM 750 C C . TYR A 1 96 ? 5.799 -9.378 -17.481 1.00 90.50 96 TYR A C 1
ATOM 752 O O . TYR A 1 96 ? 6.511 -9.613 -18.459 1.00 90.50 96 TYR A O 1
ATOM 760 N N . SER A 1 97 ? 4.772 -8.522 -17.550 1.00 88.62 97 SER A N 1
ATOM 761 C CA . SER A 1 97 ? 4.503 -7.736 -18.762 1.00 88.62 97 SER A CA 1
ATOM 762 C C . SER A 1 97 ? 5.568 -6.668 -19.013 1.00 88.62 97 SER A C 1
ATOM 764 O O . SER A 1 97 ? 6.016 -6.528 -20.149 1.00 88.62 97 SER A O 1
ATOM 766 N N . GLU A 1 98 ? 6.047 -5.984 -17.971 1.00 86.56 98 GLU A N 1
ATOM 767 C CA . GLU A 1 98 ? 7.169 -5.040 -18.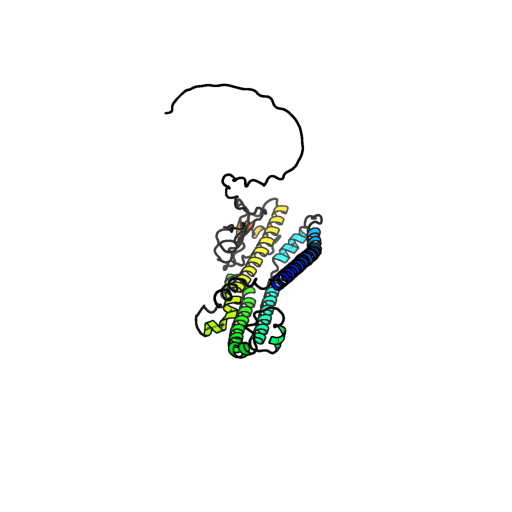088 1.00 86.56 98 GLU A CA 1
ATOM 768 C C . GLU A 1 98 ? 8.455 -5.767 -18.502 1.00 86.56 98 GLU A C 1
ATOM 770 O O . GLU A 1 98 ? 9.151 -5.352 -19.430 1.00 86.56 98 GLU A O 1
ATOM 775 N N . ARG A 1 99 ? 8.720 -6.938 -17.907 1.00 87.81 99 ARG A N 1
ATOM 776 C CA . ARG A 1 99 ? 9.827 -7.818 -18.308 1.00 87.81 99 ARG A CA 1
ATOM 777 C C . ARG A 1 99 ? 9.754 -8.189 -19.795 1.00 87.81 99 ARG A C 1
ATOM 779 O O . ARG A 1 99 ? 10.768 -8.161 -20.489 1.00 87.81 99 ARG A O 1
ATOM 786 N N . PHE A 1 100 ? 8.565 -8.511 -20.306 1.00 85.88 100 PHE A N 1
ATOM 787 C CA . PHE A 1 100 ? 8.364 -8.799 -21.729 1.00 85.88 100 PHE A CA 1
ATOM 788 C C . PHE A 1 100 ? 8.645 -7.573 -22.615 1.00 85.88 100 PHE A C 1
ATOM 790 O O . PHE A 1 100 ? 9.334 -7.694 -23.629 1.00 85.88 100 PHE A O 1
ATOM 797 N N . MET A 1 101 ? 8.186 -6.385 -22.206 1.00 81.50 101 MET A N 1
ATOM 798 C CA . MET A 1 101 ? 8.460 -5.126 -22.912 1.00 81.50 101 MET A CA 1
ATOM 799 C C . MET A 1 101 ? 9.962 -4.828 -23.003 1.00 81.50 101 MET A C 1
ATOM 801 O O . MET A 1 101 ? 10.456 -4.458 -24.070 1.00 81.50 101 MET A O 1
ATOM 805 N N . VAL A 1 102 ? 10.706 -5.051 -21.917 1.00 79.94 102 VAL A N 1
ATOM 806 C CA . VAL A 1 102 ? 12.169 -4.896 -21.893 1.00 79.94 102 VAL A CA 1
ATOM 807 C C . VAL A 1 102 ? 12.859 -5.858 -22.857 1.00 79.94 102 VAL A C 1
ATOM 809 O O . VAL A 1 102 ? 13.771 -5.445 -23.574 1.00 79.94 102 VAL A O 1
ATOM 812 N N . SER A 1 103 ? 12.410 -7.116 -22.925 1.00 79.19 103 SER A N 1
ATOM 813 C CA . SER A 1 103 ? 12.947 -8.093 -23.881 1.00 79.19 103 SER A CA 1
ATOM 814 C C . SER A 1 103 ? 12.785 -7.607 -25.324 1.00 79.19 103 SER A C 1
ATOM 816 O O . SER A 1 103 ? 13.740 -7.638 -26.096 1.00 79.19 103 SER A O 1
ATOM 818 N N . GLY A 1 104 ? 11.603 -7.092 -25.677 1.00 73.62 104 GLY A N 1
ATOM 819 C CA . GLY A 1 104 ? 11.352 -6.545 -27.013 1.00 73.62 104 GLY A CA 1
ATOM 820 C C . GLY A 1 104 ? 12.208 -5.312 -27.329 1.00 73.62 104 GLY A C 1
ATOM 821 O O . GLY A 1 104 ? 12.703 -5.168 -28.448 1.00 73.62 104 GLY A O 1
ATOM 822 N N . LEU A 1 105 ? 12.440 -4.438 -26.342 1.00 69.12 105 LEU A N 1
ATOM 823 C CA . LEU A 1 105 ? 13.333 -3.285 -26.496 1.00 69.12 105 LEU A CA 1
ATOM 824 C C . LEU A 1 105 ? 14.788 -3.714 -26.733 1.00 69.12 105 LEU A C 1
ATOM 826 O O . LEU A 1 105 ? 15.478 -3.103 -27.549 1.00 69.12 105 LEU A O 1
ATOM 830 N N . ALA A 1 106 ? 15.248 -4.769 -26.061 1.00 70.19 106 ALA A N 1
ATOM 831 C CA . ALA A 1 106 ? 16.591 -5.316 -26.236 1.00 70.19 106 ALA A CA 1
ATOM 832 C C . ALA A 1 106 ? 16.824 -5.844 -27.659 1.00 70.19 106 ALA A C 1
ATOM 834 O O . ALA A 1 106 ? 17.867 -5.574 -28.260 1.00 70.19 106 ALA A O 1
ATOM 835 N N . ASP A 1 107 ? 15.832 -6.539 -28.222 1.00 69.56 107 ASP A N 1
ATOM 836 C CA . ASP A 1 107 ? 15.883 -7.060 -29.592 1.00 69.56 107 ASP A CA 1
ATOM 837 C C . ASP A 1 107 ? 15.902 -5.930 -30.633 1.00 69.56 107 ASP A C 1
ATOM 839 O O . ASP A 1 107 ? 16.659 -5.983 -31.608 1.00 69.56 107 ASP A O 1
ATOM 843 N N . LEU A 1 108 ? 15.128 -4.864 -30.398 1.00 64.94 108 LEU A N 1
ATOM 844 C CA . LEU A 1 108 ? 15.132 -3.648 -31.218 1.00 64.94 108 LEU A CA 1
ATOM 845 C C . LEU A 1 108 ? 16.477 -2.910 -31.154 1.00 64.94 108 LEU A C 1
ATOM 847 O O . LEU A 1 108 ? 17.010 -2.500 -32.187 1.00 64.94 108 LEU A O 1
ATOM 851 N N . ALA A 1 109 ? 17.038 -2.758 -29.953 1.00 62.19 109 ALA A N 1
ATOM 852 C CA . ALA A 1 109 ? 18.296 -2.054 -29.712 1.00 62.19 109 ALA A CA 1
ATOM 853 C C . ALA A 1 109 ? 19.526 -2.824 -30.219 1.00 62.19 109 ALA A C 1
ATOM 855 O O . ALA A 1 109 ? 20.509 -2.221 -30.649 1.00 62.19 109 ALA A O 1
ATOM 856 N N . GLY A 1 110 ? 19.458 -4.158 -30.212 1.00 59.81 110 GLY A N 1
ATOM 857 C CA . GLY A 1 110 ? 20.507 -5.063 -30.681 1.00 59.81 110 GLY A CA 1
ATOM 858 C C . GLY A 1 110 ? 20.595 -5.240 -32.202 1.00 59.81 110 GLY A C 1
ATOM 859 O O . GLY A 1 110 ? 21.314 -6.137 -32.651 1.00 59.81 110 GLY A O 1
ATOM 860 N N . GLY A 1 111 ? 19.861 -4.439 -32.983 1.00 56.50 111 GLY A N 1
ATOM 861 C CA . GLY A 1 111 ? 19.879 -4.471 -34.450 1.00 56.50 111 GLY A CA 1
ATOM 862 C C . GLY A 1 111 ? 18.811 -5.358 -35.104 1.00 56.50 111 GLY A C 1
ATOM 863 O O . GLY A 1 111 ? 18.968 -5.729 -36.265 1.00 56.50 111 GLY A O 1
ATOM 864 N N . GLY A 1 112 ? 17.732 -5.719 -34.398 1.00 55.12 112 GLY A N 1
ATOM 865 C CA . GLY A 1 112 ? 16.606 -6.455 -34.982 1.00 55.12 112 GLY A CA 1
ATOM 866 C C . GLY A 1 112 ? 15.855 -5.661 -36.065 1.00 55.12 112 GLY A C 1
ATOM 867 O O . GLY A 1 112 ? 15.793 -4.431 -36.030 1.00 55.12 112 GLY A O 1
ATOM 868 N N . ALA A 1 113 ? 15.231 -6.373 -37.014 1.00 47.75 113 ALA A N 1
ATOM 869 C CA . ALA A 1 113 ? 14.567 -5.836 -38.217 1.00 47.75 113 ALA A CA 1
ATOM 870 C C . ALA A 1 113 ? 13.452 -4.791 -37.969 1.00 47.75 113 ALA A C 1
ATOM 872 O O . ALA A 1 113 ? 13.007 -4.118 -38.899 1.00 47.75 113 ALA A O 1
ATOM 873 N N . ALA A 1 114 ? 13.004 -4.623 -36.724 1.00 42.56 114 ALA A N 1
ATOM 874 C CA . ALA A 1 114 ? 11.937 -3.701 -36.345 1.00 42.56 114 ALA A CA 1
ATOM 875 C C . ALA A 1 114 ? 12.412 -2.256 -36.049 1.00 42.56 114 ALA A C 1
ATOM 877 O O . ALA A 1 114 ? 11.607 -1.399 -35.677 1.00 42.56 114 ALA A O 1
ATOM 878 N N . THR A 1 115 ? 13.678 -1.927 -36.337 1.00 45.34 115 THR A N 1
ATOM 879 C CA . THR A 1 115 ? 14.192 -0.540 -36.342 1.00 45.34 115 THR A CA 1
ATOM 880 C C . THR A 1 115 ? 13.459 0.383 -37.331 1.00 45.34 115 THR A C 1
ATOM 882 O O . THR A 1 115 ? 13.468 1.602 -37.153 1.00 45.34 115 THR A O 1
ATOM 885 N N . TRP A 1 116 ? 12.771 -0.183 -38.332 1.00 37.47 116 TRP A N 1
ATOM 886 C CA . TRP A 1 116 ? 11.982 0.556 -39.327 1.00 37.47 116 TRP A CA 1
ATOM 887 C C . TRP A 1 116 ? 10.607 1.037 -38.833 1.00 37.47 116 TRP A C 1
ATOM 889 O O . TRP A 1 116 ? 10.072 1.994 -39.386 1.00 37.47 116 TRP A O 1
ATOM 899 N N . ILE A 1 117 ? 10.024 0.419 -37.795 1.00 42.25 117 ILE A N 1
ATOM 900 C CA . ILE A 1 117 ? 8.660 0.761 -37.335 1.00 42.25 117 ILE A CA 1
ATOM 901 C C . ILE A 1 117 ? 8.686 1.937 -36.340 1.00 42.25 117 ILE A C 1
ATOM 903 O O . ILE A 1 117 ? 7.823 2.813 -36.385 1.00 42.25 117 ILE A O 1
ATOM 907 N N . ALA A 1 118 ? 9.715 2.028 -35.492 1.00 41.59 118 ALA A N 1
ATOM 908 C CA . ALA A 1 118 ? 9.859 3.100 -34.496 1.00 41.59 118 ALA A CA 1
ATOM 909 C C . ALA A 1 118 ? 10.329 4.456 -35.074 1.00 41.59 118 ALA A C 1
ATOM 911 O O . ALA A 1 118 ? 10.249 5.484 -34.403 1.00 41.59 118 ALA A O 1
ATOM 912 N N . SER A 1 119 ? 10.800 4.506 -36.325 1.00 44.22 119 SER A N 1
ATOM 913 C CA . SER A 1 119 ? 11.409 5.709 -36.922 1.00 44.22 119 SER A CA 1
ATOM 914 C C . SER A 1 119 ? 10.398 6.783 -37.377 1.00 44.22 119 SER A C 1
ATOM 916 O O . SER A 1 119 ? 10.802 7.895 -37.748 1.00 44.22 119 SER A O 1
ATOM 918 N N . GLY A 1 120 ? 9.092 6.482 -37.329 1.00 40.88 120 GLY A N 1
ATOM 919 C CA . GLY A 1 120 ? 8.016 7.367 -37.792 1.00 40.88 120 GLY A CA 1
ATOM 920 C C . GLY A 1 120 ? 7.557 8.441 -36.796 1.00 40.88 120 GLY A C 1
ATOM 921 O O . GLY A 1 120 ? 7.063 9.480 -37.225 1.00 40.88 120 GLY A O 1
ATOM 922 N N . TRP A 1 121 ? 7.747 8.245 -35.486 1.00 37.12 121 TRP A N 1
ATOM 923 C CA . TRP A 1 121 ? 7.131 9.091 -34.450 1.00 37.12 121 TRP A CA 1
ATOM 924 C C . TRP A 1 121 ? 8.153 9.562 -33.407 1.00 37.12 121 TRP A C 1
ATOM 926 O O . TRP A 1 121 ? 8.219 9.030 -32.309 1.00 37.12 121 TRP A O 1
ATOM 936 N N . GLY A 1 122 ? 8.971 10.560 -33.758 1.00 40.75 122 GLY A N 1
ATOM 937 C CA . GLY A 1 122 ? 9.588 11.513 -32.811 1.00 40.75 122 GLY A CA 1
ATOM 938 C C . GLY A 1 122 ? 10.505 11.013 -31.677 1.00 40.75 122 GLY A C 1
ATOM 939 O O . GLY A 1 122 ? 11.004 11.854 -30.936 1.00 40.75 122 GLY A O 1
ATOM 940 N N . GLY A 1 123 ? 10.754 9.710 -31.519 1.00 44.62 123 GLY A N 1
ATOM 941 C CA . GLY A 1 123 ? 11.674 9.169 -30.510 1.00 44.62 123 GLY A CA 1
ATOM 942 C C . GLY A 1 123 ? 13.147 9.502 -30.799 1.00 44.62 123 GLY A C 1
ATOM 943 O O . GLY A 1 123 ? 13.460 9.965 -31.901 1.00 44.62 123 GLY A O 1
ATOM 944 N N . PRO A 1 124 ? 14.080 9.278 -29.848 1.00 44.34 124 PRO A N 1
ATOM 945 C CA . PRO A 1 124 ? 15.483 9.662 -29.995 1.00 44.34 124 PRO A CA 1
ATOM 946 C C . PRO A 1 124 ? 16.144 8.893 -31.151 1.00 44.34 124 PRO A C 1
ATOM 948 O O . PRO A 1 124 ? 16.642 7.780 -30.999 1.00 44.34 124 PRO A O 1
ATOM 951 N N . ARG A 1 125 ? 16.157 9.513 -32.336 1.00 44.62 125 ARG A N 1
ATOM 952 C CA . ARG A 1 125 ? 16.635 8.938 -33.607 1.00 44.62 125 ARG A CA 1
ATOM 953 C C . ARG A 1 125 ? 18.113 8.526 -33.604 1.00 44.62 125 ARG A C 1
ATOM 955 O O . ARG A 1 125 ? 18.530 7.800 -34.499 1.00 44.62 125 ARG A O 1
ATOM 962 N N . LEU A 1 126 ? 18.903 8.998 -32.637 1.00 45.09 126 LEU A N 1
ATOM 963 C CA . LEU A 1 126 ? 20.354 8.801 -32.599 1.00 45.09 126 LEU A CA 1
ATOM 964 C C . LEU A 1 126 ? 20.796 7.456 -32.001 1.00 45.09 126 LEU A C 1
ATOM 966 O O . LEU A 1 126 ? 21.842 6.953 -32.390 1.00 45.09 126 LEU A O 1
ATOM 970 N N . LEU A 1 127 ? 20.037 6.882 -31.061 1.00 48.78 127 LEU A N 1
ATOM 971 C CA . LEU A 1 127 ? 20.478 5.690 -30.315 1.00 48.78 127 LEU A CA 1
ATOM 972 C C . LEU A 1 127 ? 20.237 4.381 -31.082 1.00 48.78 127 LEU A C 1
ATOM 974 O O . LEU A 1 127 ? 20.995 3.427 -30.928 1.00 48.78 127 LEU A O 1
ATOM 978 N N . PHE A 1 128 ? 19.233 4.357 -31.960 1.00 50.03 128 PHE A N 1
ATOM 979 C CA . PHE A 1 128 ? 18.725 3.141 -32.604 1.00 50.03 128 PHE A CA 1
ATOM 980 C C . PHE A 1 128 ? 18.918 3.130 -34.129 1.00 50.03 128 PHE A C 1
ATOM 982 O O . PHE A 1 128 ? 18.122 2.541 -34.854 1.00 50.03 128 PHE A O 1
ATOM 989 N N . ARG A 1 129 ? 19.941 3.807 -34.665 1.00 48.72 129 ARG A N 1
ATOM 990 C CA . ARG A 1 129 ? 20.271 3.698 -36.095 1.00 48.72 129 ARG A CA 1
ATOM 991 C C . ARG A 1 129 ? 20.903 2.318 -36.342 1.00 48.72 129 ARG A C 1
ATOM 993 O O . ARG A 1 129 ? 21.642 1.830 -35.494 1.00 48.72 129 ARG A O 1
ATOM 1000 N N . GLY A 1 130 ? 20.658 1.687 -37.494 1.00 52.47 130 GLY A N 1
ATOM 1001 C CA . GLY A 1 130 ? 21.167 0.329 -37.779 1.00 52.47 130 GLY A CA 1
ATOM 1002 C C . GLY A 1 130 ? 22.682 0.154 -37.561 1.00 52.47 130 GLY A C 1
ATOM 1003 O O . GLY A 1 130 ? 23.128 -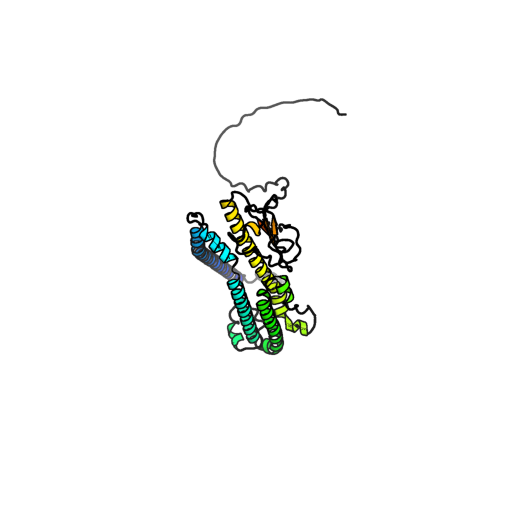0.905 -37.136 1.00 52.47 130 GLY A O 1
ATOM 1004 N N . GLU A 1 131 ? 23.461 1.221 -37.755 1.00 52.84 131 GLU A N 1
ATOM 1005 C CA . GLU A 1 131 ? 24.912 1.252 -37.522 1.00 52.84 131 GLU A CA 1
ATOM 1006 C C . GLU A 1 131 ? 25.290 1.362 -36.030 1.00 52.84 131 GLU A C 1
ATOM 1008 O O . GLU A 1 131 ? 26.246 0.725 -35.591 1.00 52.84 131 GLU A O 1
ATOM 1013 N N . THR A 1 132 ? 24.523 2.103 -35.214 1.00 53.16 132 THR A N 1
ATOM 1014 C CA . THR A 1 132 ? 24.757 2.193 -33.758 1.00 53.16 132 THR A CA 1
ATOM 1015 C C . THR A 1 132 ? 24.337 0.911 -33.043 1.00 53.16 132 THR A C 1
ATOM 1017 O O . THR A 1 132 ? 25.011 0.497 -32.102 1.00 53.16 132 THR A O 1
ATOM 1020 N N . GLY A 1 133 ? 23.288 0.234 -33.524 1.00 55.25 133 GLY A N 1
ATOM 1021 C CA . GLY A 1 133 ? 22.863 -1.081 -33.031 1.00 55.25 133 GLY A CA 1
ATOM 1022 C C . GLY A 1 133 ? 23.867 -2.207 -33.315 1.00 55.25 133 GLY A C 1
ATOM 1023 O O . GLY A 1 133 ? 23.950 -3.154 -32.538 1.00 55.25 133 GLY A O 1
ATOM 1024 N N . LEU A 1 134 ? 24.685 -2.099 -34.370 1.00 58.44 134 LEU A N 1
ATOM 1025 C CA . LEU A 1 134 ? 25.752 -3.069 -34.660 1.00 58.44 134 LEU A CA 1
ATOM 1026 C C . LEU A 1 134 ? 26.913 -2.959 -33.653 1.00 58.44 134 LEU A C 1
ATOM 1028 O O . LEU A 1 134 ? 27.437 -3.973 -33.198 1.00 58.44 134 LEU A O 1
ATOM 1032 N N . VAL A 1 135 ? 27.294 -1.729 -33.285 1.00 62.97 135 VAL A N 1
ATOM 1033 C CA . VAL A 1 135 ? 28.435 -1.445 -32.393 1.00 62.97 135 VAL A CA 1
ATOM 1034 C C . VAL A 1 135 ? 28.049 -1.547 -30.914 1.00 62.97 135 VAL A C 1
ATOM 1036 O O . VAL A 1 135 ? 28.779 -2.138 -30.122 1.00 62.97 135 VAL A O 1
ATOM 1039 N N . LEU A 1 136 ? 26.892 -0.999 -30.530 1.00 69.56 136 LEU A N 1
ATOM 1040 C CA . LEU A 1 136 ? 26.409 -0.975 -29.142 1.00 69.56 136 LEU A CA 1
ATOM 1041 C C . LEU A 1 136 ? 25.402 -2.093 -28.835 1.00 69.56 136 LEU A C 1
ATOM 1043 O O . LEU A 1 136 ? 24.956 -2.228 -27.699 1.00 69.56 136 LEU A O 1
ATOM 1047 N N . GLY A 1 137 ? 25.044 -2.933 -29.806 1.00 70.50 137 GLY A N 1
ATOM 1048 C CA . GLY A 1 137 ? 24.083 -4.022 -29.611 1.00 70.50 137 GLY A CA 1
ATOM 1049 C C . GLY A 1 137 ? 24.431 -4.974 -28.459 1.00 70.50 137 GLY A C 1
ATOM 1050 O O . GLY A 1 137 ? 23.558 -5.246 -27.634 1.00 70.50 137 GLY A O 1
ATOM 1051 N N . PRO A 1 138 ? 25.684 -5.461 -28.331 1.00 78.00 138 PRO A N 1
ATOM 1052 C CA . PRO A 1 138 ? 26.088 -6.281 -27.187 1.00 78.00 138 PRO A CA 1
ATOM 1053 C C . PRO A 1 138 ? 25.915 -5.567 -25.838 1.00 78.00 138 PRO A C 1
ATOM 1055 O O . PRO A 1 138 ? 25.482 -6.190 -24.874 1.00 78.00 138 PRO A O 1
ATOM 1058 N N . MET A 1 139 ? 26.181 -4.258 -25.787 1.00 75.88 139 MET A N 1
ATOM 1059 C CA . MET A 1 139 ? 25.994 -3.424 -24.595 1.00 75.88 139 MET A CA 1
ATOM 1060 C C . MET A 1 139 ? 24.518 -3.393 -24.170 1.00 75.88 139 MET A C 1
ATOM 1062 O O . MET A 1 139 ? 24.215 -3.679 -23.017 1.00 75.88 139 MET A O 1
ATOM 1066 N N . PHE A 1 140 ? 23.591 -3.139 -25.102 1.00 74.12 140 PHE A N 1
ATOM 1067 C CA . PHE A 1 140 ? 22.151 -3.135 -24.809 1.00 74.12 140 PHE A CA 1
ATOM 1068 C C . PHE A 1 140 ? 21.605 -4.510 -24.417 1.00 74.12 140 PHE A C 1
ATOM 1070 O O . PHE A 1 140 ? 20.720 -4.590 -23.570 1.00 74.12 140 PHE A O 1
ATOM 1077 N N . ARG A 1 141 ? 22.132 -5.598 -24.996 1.00 76.38 141 ARG A N 1
ATOM 1078 C CA . ARG A 1 141 ? 21.753 -6.963 -24.595 1.00 76.38 141 ARG A CA 1
ATOM 1079 C C . ARG A 1 141 ? 22.196 -7.277 -23.166 1.00 76.38 141 ARG A C 1
ATOM 1081 O O . ARG A 1 141 ? 21.413 -7.844 -22.413 1.00 76.38 141 ARG A O 1
ATOM 1088 N N . LEU A 1 142 ? 23.415 -6.890 -22.784 1.00 78.25 142 LEU A N 1
ATOM 1089 C CA . LEU A 1 142 ? 23.905 -7.053 -21.410 1.00 78.25 142 LEU A CA 1
ATOM 1090 C C . LEU A 1 142 ? 23.085 -6.222 -20.413 1.00 78.25 142 LEU A C 1
ATOM 1092 O O . LEU A 1 142 ? 22.731 -6.729 -19.350 1.00 78.25 142 LEU A O 1
ATOM 1096 N N . ASP A 1 143 ? 22.727 -4.988 -20.777 1.00 76.81 143 ASP A N 1
ATOM 1097 C CA . ASP A 1 143 ? 21.854 -4.142 -19.957 1.00 76.81 143 ASP A CA 1
ATOM 1098 C C . ASP A 1 143 ? 20.456 -4.756 -19.795 1.00 76.81 143 ASP A C 1
ATOM 1100 O O . ASP A 1 143 ? 19.892 -4.807 -18.704 1.00 76.81 143 ASP A O 1
ATOM 1104 N N . ALA A 1 144 ? 19.903 -5.287 -20.887 1.00 79.81 144 ALA A N 1
ATOM 1105 C CA . ALA A 1 144 ? 18.606 -5.939 -20.874 1.00 79.81 144 ALA A CA 1
ATOM 1106 C C . ALA A 1 144 ? 18.586 -7.194 -20.006 1.00 79.81 144 ALA A C 1
ATOM 1108 O O . ALA A 1 144 ? 17.619 -7.377 -19.280 1.00 79.81 144 ALA A O 1
ATOM 1109 N N . ILE A 1 145 ? 19.634 -8.026 -20.025 1.00 83.06 145 ILE A N 1
ATOM 1110 C CA . ILE A 1 145 ? 19.734 -9.189 -19.126 1.00 83.06 145 ILE A CA 1
ATOM 1111 C C . ILE A 1 145 ? 19.603 -8.736 -17.670 1.00 83.06 145 ILE A C 1
ATOM 1113 O O . ILE A 1 145 ? 18.753 -9.250 -16.949 1.00 83.06 145 ILE A O 1
ATOM 1117 N N . TYR A 1 146 ? 20.354 -7.703 -17.276 1.00 81.25 146 TYR A N 1
ATOM 1118 C CA . TYR A 1 146 ? 20.252 -7.142 -15.931 1.00 81.25 146 TYR A CA 1
ATOM 1119 C C . TYR A 1 146 ? 18.829 -6.657 -15.612 1.00 81.25 146 TYR A C 1
ATOM 1121 O O . TYR A 1 146 ? 18.281 -6.985 -14.562 1.00 81.25 146 TYR A O 1
ATOM 1129 N N . MET A 1 147 ? 18.197 -5.914 -16.526 1.00 82.25 147 MET A N 1
ATOM 1130 C CA . MET A 1 147 ? 16.821 -5.449 -16.331 1.00 82.25 147 MET A CA 1
ATOM 1131 C C . MET A 1 147 ? 15.825 -6.613 -16.222 1.00 82.25 147 MET A C 1
ATOM 1133 O O . MET A 1 147 ? 14.934 -6.579 -15.378 1.00 82.25 147 MET A O 1
ATOM 1137 N N . LEU A 1 148 ? 15.966 -7.656 -17.043 1.00 85.88 148 LEU A N 1
ATOM 1138 C CA . LEU A 1 148 ? 15.102 -8.838 -17.017 1.00 85.88 148 LEU A CA 1
ATOM 1139 C C . LEU A 1 148 ? 15.211 -9.601 -15.692 1.00 85.88 148 LEU A C 1
ATOM 1141 O O . LEU A 1 148 ? 14.187 -10.078 -15.190 1.00 85.88 148 LEU A O 1
ATOM 1145 N N . ASP A 1 149 ? 16.421 -9.708 -15.142 1.00 86.00 149 ASP A N 1
ATOM 1146 C CA . ASP A 1 149 ? 16.681 -10.313 -13.833 1.00 86.00 149 ASP A CA 1
ATOM 1147 C C . ASP A 1 149 ? 16.115 -9.442 -12.706 1.00 86.00 149 ASP A C 1
ATOM 1149 O O . ASP A 1 149 ? 15.467 -9.944 -11.787 1.00 86.00 149 ASP A O 1
ATOM 1153 N N . TYR A 1 150 ? 16.270 -8.121 -12.815 1.00 85.62 150 TYR A N 1
ATOM 1154 C CA . TYR A 1 150 ? 15.725 -7.165 -11.857 1.00 85.62 150 TYR A CA 1
ATOM 1155 C C . TYR A 1 150 ? 14.184 -7.199 -11.815 1.00 85.62 150 TYR A C 1
ATOM 1157 O O . TYR A 1 150 ? 13.595 -7.298 -10.738 1.00 85.62 150 TYR A O 1
ATOM 1165 N N . TYR A 1 151 ? 13.503 -7.211 -12.969 1.00 87.25 151 TYR A N 1
ATOM 1166 C CA . TYR A 1 151 ? 12.040 -7.352 -13.028 1.00 87.25 151 TYR A CA 1
ATOM 1167 C C . TYR A 1 151 ? 11.549 -8.703 -12.500 1.00 87.25 151 TYR A C 1
ATOM 1169 O O . TYR A 1 151 ? 10.474 -8.777 -11.901 1.00 87.25 151 TYR A O 1
ATOM 1177 N N . HIS A 1 152 ? 12.322 -9.774 -12.697 1.00 89.56 152 HIS A N 1
ATOM 1178 C CA . HIS A 1 152 ? 12.017 -11.060 -12.077 1.00 89.56 152 HIS A CA 1
ATOM 1179 C C . HIS A 1 152 ? 12.103 -10.963 -10.549 1.00 89.56 152 HIS A C 1
ATOM 1181 O O . HIS A 1 152 ? 11.159 -11.344 -9.858 1.00 89.56 152 HIS A O 1
ATOM 1187 N N . ALA A 1 153 ? 13.173 -10.366 -10.018 1.00 89.12 153 ALA A N 1
ATOM 1188 C CA . ALA A 1 153 ? 13.315 -10.162 -8.583 1.00 89.12 153 ALA A CA 1
ATOM 1189 C C . ALA A 1 153 ? 12.194 -9.284 -7.997 1.00 89.12 153 ALA A C 1
ATOM 1191 O O . ALA A 1 153 ? 11.662 -9.615 -6.943 1.00 89.12 153 ALA A O 1
ATOM 1192 N N . LEU A 1 154 ? 11.757 -8.227 -8.693 1.00 89.12 154 LEU A N 1
ATOM 1193 C CA . LEU A 1 154 ? 10.590 -7.425 -8.296 1.00 89.12 154 LEU A CA 1
ATOM 1194 C C . LEU A 1 154 ? 9.289 -8.235 -8.251 1.00 89.12 154 LEU A C 1
ATOM 1196 O O . LEU A 1 154 ? 8.479 -8.069 -7.330 1.00 89.12 154 LEU A O 1
ATOM 1200 N N . ALA A 1 155 ? 9.065 -9.100 -9.244 1.00 89.44 155 ALA A N 1
ATOM 1201 C CA . ALA A 1 155 ? 7.884 -9.958 -9.296 1.00 89.44 155 ALA A CA 1
ATOM 1202 C C . ALA A 1 155 ? 7.811 -10.873 -8.063 1.00 89.44 155 ALA A C 1
ATOM 1204 O O . ALA A 1 155 ? 6.746 -10.998 -7.452 1.00 89.44 155 ALA A O 1
ATOM 1205 N N . GLU A 1 156 ? 8.949 -11.447 -7.664 1.00 88.50 156 GLU A N 1
ATOM 1206 C CA . GLU A 1 156 ? 9.062 -12.323 -6.493 1.00 88.50 156 GLU A CA 1
ATOM 1207 C C . GLU A 1 156 ? 9.072 -11.553 -5.162 1.00 88.50 156 GLU A C 1
ATOM 1209 O O . GLU A 1 156 ? 8.476 -11.992 -4.173 1.00 88.50 156 GLU A O 1
ATOM 1214 N N . ALA A 1 157 ? 9.701 -10.377 -5.115 1.00 90.38 157 ALA A N 1
ATOM 1215 C CA . ALA A 1 157 ? 9.762 -9.536 -3.923 1.00 90.38 157 ALA A CA 1
ATOM 1216 C C . ALA A 1 157 ? 8.377 -9.003 -3.534 1.00 90.38 157 ALA A C 1
ATOM 1218 O O . ALA A 1 157 ? 8.014 -9.048 -2.361 1.00 90.38 157 ALA A O 1
ATOM 1219 N N . GLY A 1 158 ? 7.550 -8.589 -4.500 1.00 87.00 158 GLY A N 1
ATOM 1220 C CA . GLY A 1 158 ? 6.182 -8.150 -4.204 1.00 87.00 158 GLY A CA 1
ATOM 1221 C C . GLY A 1 158 ? 5.265 -9.268 -3.690 1.00 87.00 158 GLY A C 1
ATOM 1222 O O . GLY A 1 158 ? 4.213 -8.983 -3.120 1.00 87.00 158 GLY A O 1
ATOM 1223 N N . ALA A 1 159 ? 5.640 -10.538 -3.843 1.00 84.44 159 ALA A N 1
ATOM 1224 C CA . ALA A 1 159 ? 4.917 -11.649 -3.230 1.00 84.44 159 ALA A CA 1
ATOM 1225 C C . ALA A 1 159 ? 5.288 -11.890 -1.754 1.00 84.44 159 ALA A C 1
ATOM 1227 O O . ALA A 1 159 ? 4.713 -12.779 -1.131 1.00 84.44 159 ALA A O 1
ATOM 1228 N N . ALA A 1 160 ? 6.254 -11.153 -1.196 1.00 89.44 160 ALA A N 1
ATOM 1229 C CA . ALA A 1 160 ? 6.587 -11.251 0.220 1.00 89.44 160 ALA A CA 1
ATOM 1230 C C . ALA A 1 160 ? 5.452 -10.714 1.109 1.00 89.44 160 ALA A C 1
ATOM 1232 O O . ALA A 1 160 ? 4.707 -9.816 0.721 1.00 89.44 160 ALA A O 1
ATOM 1233 N N . GLU A 1 161 ? 5.352 -11.255 2.324 1.00 88.94 161 GLU A N 1
ATOM 1234 C CA . GLU A 1 161 ? 4.319 -10.871 3.297 1.00 88.94 161 GLU A CA 1
ATOM 1235 C C . GLU A 1 161 ? 4.559 -9.487 3.922 1.00 88.94 161 GLU A C 1
ATOM 1237 O O . GLU A 1 161 ? 3.610 -8.847 4.375 1.00 88.94 161 GLU A O 1
ATOM 1242 N N . SER A 1 162 ? 5.815 -9.028 3.943 1.00 92.50 162 SER A N 1
ATOM 1243 C CA . SER A 1 162 ? 6.226 -7.755 4.538 1.00 92.50 162 SER A CA 1
ATOM 1244 C C . SER A 1 162 ? 7.249 -7.014 3.677 1.00 92.50 162 SER A C 1
ATOM 1246 O O . SER A 1 162 ? 8.015 -7.619 2.918 1.00 92.50 162 SER A O 1
ATOM 1248 N N . TRP A 1 163 ? 7.280 -5.692 3.830 1.00 91.94 163 TRP A N 1
ATOM 1249 C CA . TRP A 1 163 ? 8.223 -4.807 3.159 1.00 91.94 163 TRP A CA 1
ATOM 1250 C C . TRP A 1 163 ? 9.683 -5.156 3.472 1.00 91.94 163 TRP A C 1
ATOM 1252 O O . TRP A 1 163 ? 10.450 -5.310 2.522 1.00 91.94 163 TRP A O 1
ATOM 1262 N N . PRO A 1 164 ? 10.100 -5.388 4.735 1.00 92.31 164 PRO A N 1
ATOM 1263 C CA . PRO A 1 164 ? 11.480 -5.787 5.015 1.00 92.31 164 PRO A CA 1
ATOM 1264 C C . PRO A 1 164 ? 11.882 -7.094 4.318 1.00 92.31 164 PRO A C 1
ATOM 1266 O O . PRO A 1 164 ? 12.989 -7.198 3.786 1.00 92.31 164 PRO A O 1
ATOM 1269 N N . ALA A 1 165 ? 10.972 -8.073 4.252 1.00 91.75 165 ALA A N 1
ATOM 1270 C CA . ALA A 1 165 ? 11.216 -9.330 3.547 1.00 91.75 165 ALA A CA 1
ATOM 1271 C C . ALA A 1 165 ? 11.305 -9.139 2.024 1.00 91.75 165 ALA A C 1
ATOM 1273 O O . ALA A 1 165 ? 12.106 -9.806 1.369 1.00 91.75 165 ALA A O 1
ATOM 1274 N N . ALA A 1 166 ? 10.510 -8.229 1.455 1.00 91.25 166 ALA A N 1
ATOM 1275 C CA . ALA A 1 166 ? 10.590 -7.861 0.045 1.00 91.25 166 ALA A CA 1
ATOM 1276 C C . ALA A 1 166 ? 11.902 -7.141 -0.278 1.00 91.25 166 ALA A C 1
ATOM 1278 O O . ALA A 1 166 ? 12.613 -7.538 -1.198 1.00 91.25 166 ALA A O 1
ATOM 1279 N N . LYS A 1 167 ? 12.249 -6.127 0.519 1.00 89.38 167 LYS A N 1
ATOM 1280 C CA . LYS A 1 167 ? 13.457 -5.313 0.370 1.00 89.38 167 LYS A CA 1
ATOM 1281 C C . LYS A 1 167 ? 14.723 -6.165 0.420 1.00 89.38 167 LYS A C 1
ATOM 1283 O O . LYS A 1 167 ? 15.620 -5.960 -0.386 1.00 89.38 167 LYS A O 1
ATOM 1288 N N . ALA A 1 168 ? 14.765 -7.175 1.292 1.00 89.44 168 ALA A N 1
ATOM 1289 C CA . ALA A 1 168 ? 15.882 -8.119 1.376 1.00 89.44 168 ALA A CA 1
ATOM 1290 C C . ALA A 1 168 ? 16.060 -9.006 0.125 1.00 89.44 168 ALA A C 1
ATOM 1292 O O . ALA A 1 168 ? 17.134 -9.569 -0.070 1.00 89.44 168 ALA A O 1
ATOM 1293 N N . ARG A 1 169 ? 15.023 -9.155 -0.713 1.00 88.62 169 ARG A N 1
ATOM 1294 C CA . ARG A 1 169 ? 15.070 -9.926 -1.971 1.00 88.62 169 ARG A CA 1
ATOM 1295 C C . ARG A 1 169 ? 15.436 -9.073 -3.184 1.00 88.62 169 ARG A C 1
ATOM 1297 O O . ARG A 1 169 ? 15.693 -9.636 -4.247 1.00 88.62 169 ARG A O 1
ATOM 1304 N N . LEU A 1 170 ? 15.424 -7.746 -3.055 1.00 84.81 170 LEU A N 1
ATOM 1305 C CA . LEU A 1 170 ? 15.755 -6.860 -4.163 1.00 84.81 170 LEU A CA 1
ATOM 1306 C C . LEU A 1 170 ? 17.267 -6.895 -4.423 1.00 84.81 170 LEU A C 1
ATOM 1308 O O . LEU A 1 170 ? 18.054 -6.763 -3.483 1.00 84.81 170 LEU A O 1
ATOM 1312 N N . PRO A 1 171 ? 17.696 -7.075 -5.681 1.00 79.44 171 PRO A N 1
ATOM 1313 C CA . PRO A 1 171 ? 19.104 -7.026 -6.026 1.00 79.44 171 PRO A CA 1
ATOM 1314 C C . PRO A 1 171 ? 19.626 -5.597 -5.869 1.00 79.44 171 PRO A C 1
ATOM 1316 O O . PRO A 1 171 ? 18.954 -4.631 -6.231 1.00 79.44 171 PRO A O 1
ATOM 1319 N N . SER A 1 172 ? 20.856 -5.463 -5.378 1.00 73.25 172 SER A N 1
ATOM 1320 C CA . SER A 1 172 ? 21.543 -4.174 -5.362 1.00 73.25 172 SER A CA 1
ATOM 1321 C C . SER A 1 172 ? 21.711 -3.646 -6.787 1.00 73.25 172 SER A C 1
ATOM 1323 O O . SER A 1 172 ? 22.109 -4.385 -7.696 1.00 73.25 172 SER A O 1
ATOM 1325 N N . HIS A 1 173 ? 21.466 -2.351 -6.981 1.00 67.62 173 HIS A N 1
ATOM 1326 C CA . HIS A 1 173 ? 21.824 -1.691 -8.234 1.00 67.62 173 HIS A CA 1
ATOM 1327 C C . HIS A 1 173 ? 23.343 -1.729 -8.413 1.00 67.62 173 HIS A C 1
ATOM 1329 O O . HIS A 1 173 ? 24.066 -1.507 -7.433 1.00 67.62 173 HIS A O 1
ATOM 1335 N N . PRO A 1 174 ? 23.864 -2.008 -9.623 1.00 59.75 174 PRO A N 1
ATOM 1336 C CA . PRO A 1 174 ? 25.283 -1.853 -9.880 1.00 59.75 174 PRO A CA 1
ATOM 1337 C C . PRO A 1 174 ? 25.661 -0.418 -9.514 1.00 59.75 174 PRO A C 1
ATOM 1339 O O . PRO A 1 174 ? 25.052 0.540 -9.999 1.00 59.75 174 PRO A O 1
ATOM 1342 N N . ALA A 1 175 ? 26.628 -0.278 -8.603 1.00 51.47 175 ALA A N 1
ATOM 1343 C CA . ALA A 1 175 ? 27.125 1.025 -8.191 1.00 51.47 175 ALA A CA 1
ATOM 1344 C C . ALA A 1 175 ? 27.544 1.828 -9.430 1.00 51.47 175 ALA A C 1
ATOM 1346 O O . ALA A 1 175 ? 27.935 1.257 -10.451 1.00 51.47 175 ALA A O 1
ATOM 1347 N N . LEU A 1 176 ? 27.465 3.156 -9.333 1.00 50.38 176 LEU A N 1
ATOM 1348 C CA . LEU A 1 176 ? 27.899 4.099 -10.364 1.00 50.38 176 LEU A CA 1
ATOM 1349 C C . LEU A 1 176 ? 29.427 4.037 -10.556 1.00 50.38 176 LEU A C 1
ATOM 1351 O O . LEU A 1 176 ? 30.142 4.996 -10.280 1.00 50.38 176 LEU A O 1
ATOM 1355 N N . GLU A 1 177 ? 29.954 2.909 -11.017 1.00 46.75 177 GLU A N 1
ATOM 1356 C CA . GLU A 1 177 ? 31.337 2.802 -11.439 1.00 46.75 177 GLU A CA 1
ATOM 1357 C C . GLU A 1 177 ? 31.487 3.511 -12.783 1.00 46.75 177 GLU A C 1
ATOM 1359 O O . GLU A 1 177 ? 30.839 3.168 -13.775 1.00 46.75 177 GLU A O 1
ATOM 1364 N N . VAL A 1 178 ? 32.384 4.495 -12.844 1.00 49.00 178 VAL A N 1
ATOM 1365 C CA . VAL A 1 178 ? 32.868 5.056 -14.111 1.00 49.00 178 VAL A CA 1
ATOM 1366 C C . VAL A 1 178 ? 33.866 4.056 -14.708 1.00 49.00 178 VAL A C 1
ATOM 1368 O O . VAL A 1 178 ? 35.072 4.278 -14.729 1.00 49.00 178 VAL A O 1
ATOM 1371 N N . SER A 1 179 ? 33.356 2.899 -15.127 1.00 53.22 179 SER A N 1
ATOM 1372 C CA . SER A 1 179 ? 34.106 1.812 -15.756 1.00 53.22 179 SER A CA 1
ATOM 1373 C C . SER A 1 179 ? 33.436 1.404 -17.073 1.00 53.22 179 SER A C 1
ATOM 1375 O O . SER A 1 179 ? 32.284 1.758 -17.336 1.00 53.22 179 SER A O 1
ATOM 1377 N N . VAL A 1 180 ? 34.132 0.632 -17.916 1.00 52.06 180 VAL A N 1
ATOM 1378 C CA . VAL A 1 180 ? 33.554 0.064 -19.155 1.00 52.06 180 VAL A CA 1
ATOM 1379 C C . VAL A 1 180 ? 32.284 -0.750 -18.849 1.00 52.06 180 VAL A C 1
ATOM 1381 O O . VAL A 1 180 ? 31.347 -0.761 -19.642 1.00 52.06 180 VAL A O 1
ATOM 1384 N N . ARG A 1 181 ? 32.216 -1.351 -17.653 1.00 52.94 181 ARG A N 1
ATOM 1385 C CA . ARG A 1 181 ? 31.053 -2.077 -17.126 1.00 52.94 181 ARG A CA 1
ATOM 1386 C C . ARG A 1 181 ? 29.905 -1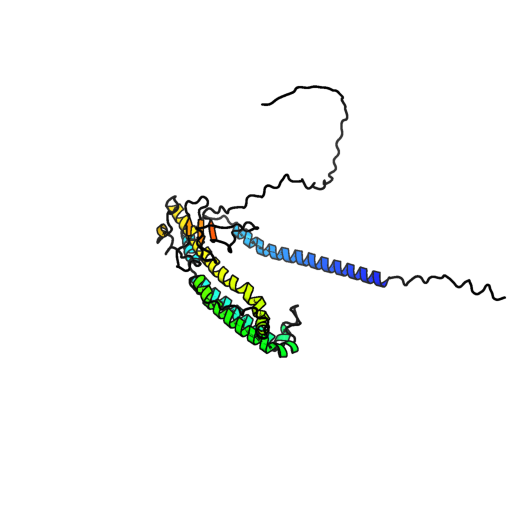.143 -16.719 1.00 52.94 181 ARG A C 1
ATOM 1388 O O . ARG A 1 181 ? 28.746 -1.497 -16.868 1.00 52.94 181 ARG A O 1
ATOM 1395 N N . GLY A 1 182 ? 30.191 0.080 -16.276 1.00 55.12 182 GLY A N 1
ATOM 1396 C CA . GLY A 1 182 ? 29.164 1.104 -16.039 1.00 55.12 182 GLY A CA 1
ATOM 1397 C C . GLY A 1 182 ? 28.497 1.604 -17.328 1.00 55.12 182 GLY A C 1
ATOM 1398 O O . GLY A 1 182 ? 27.306 1.914 -17.331 1.00 55.12 182 GLY A O 1
ATOM 1399 N N . PHE A 1 183 ? 29.230 1.625 -18.447 1.00 57.41 183 PHE A N 1
ATOM 1400 C CA . PHE A 1 183 ? 28.670 1.949 -19.767 1.00 57.41 183 PHE A CA 1
ATOM 1401 C C . PHE A 1 183 ? 27.728 0.861 -20.308 1.00 57.41 183 PHE A C 1
ATOM 1403 O O . PHE A 1 183 ? 26.856 1.180 -21.110 1.00 57.41 183 PHE A O 1
ATOM 1410 N N . THR A 1 184 ? 27.824 -0.391 -19.842 1.00 56.59 184 THR A N 1
ATOM 1411 C CA . THR A 1 184 ? 26.879 -1.461 -20.218 1.00 56.59 184 THR A CA 1
ATOM 1412 C C . THR A 1 184 ? 25.541 -1.411 -19.485 1.00 56.59 184 THR A C 1
ATOM 1414 O O . THR A 1 184 ? 24.697 -2.254 -19.752 1.00 56.59 184 THR A O 1
ATOM 1417 N N . HIS A 1 185 ? 25.329 -0.434 -18.598 1.00 59.88 185 HIS A N 1
ATOM 1418 C CA . HIS A 1 185 ? 24.134 -0.319 -17.757 1.00 59.88 185 HIS A CA 1
ATOM 1419 C C . HIS A 1 185 ? 23.412 1.033 -17.908 1.00 59.88 185 HIS A C 1
ATOM 1421 O O . HIS A 1 185 ? 22.801 1.529 -16.970 1.00 59.88 185 HIS A O 1
ATOM 1427 N N . VAL A 1 186 ? 23.517 1.710 -19.057 1.00 61.53 186 VAL A N 1
ATOM 1428 C CA . VAL A 1 186 ? 23.011 3.091 -19.223 1.00 61.53 186 VAL A CA 1
ATOM 1429 C C . VAL A 1 186 ? 21.480 3.191 -19.146 1.00 61.53 186 VAL A C 1
ATOM 1431 O O . VAL A 1 186 ? 20.974 4.182 -18.608 1.00 61.53 186 VAL A O 1
ATOM 1434 N N . LEU A 1 187 ? 20.730 2.205 -19.648 1.00 63.03 187 LEU A N 1
ATOM 1435 C CA . LEU A 1 187 ? 19.268 2.185 -19.536 1.00 63.03 187 LEU A CA 1
ATOM 1436 C C . LEU A 1 187 ? 18.844 1.778 -18.126 1.00 63.03 187 LEU A C 1
ATOM 1438 O O . LEU A 1 187 ? 18.034 2.483 -17.528 1.00 63.03 187 LEU A O 1
ATOM 1442 N N . SER A 1 188 ? 19.433 0.726 -17.549 1.00 64.81 188 SER A N 1
ATOM 1443 C CA . SER A 1 188 ? 19.149 0.350 -16.154 1.00 64.81 188 SER A CA 1
ATOM 1444 C C . SER A 1 188 ? 19.510 1.467 -15.164 1.00 64.81 188 SER A C 1
ATOM 1446 O O . SER A 1 188 ? 18.730 1.784 -14.269 1.00 64.81 188 SER A O 1
ATOM 1448 N N . ARG A 1 189 ? 20.609 2.189 -15.389 1.00 65.50 189 ARG A N 1
ATOM 1449 C CA . ARG A 1 189 ? 21.020 3.350 -14.583 1.00 65.50 189 ARG A CA 1
ATOM 1450 C C . ARG A 1 189 ? 19.977 4.466 -14.529 1.00 65.50 189 ARG A C 1
ATOM 1452 O O . ARG A 1 189 ? 19.830 5.092 -13.485 1.00 65.50 189 ARG A O 1
ATOM 1459 N N . ASN A 1 190 ? 19.303 4.762 -15.641 1.00 58.72 190 ASN A N 1
ATOM 1460 C CA . ASN A 1 190 ? 18.382 5.903 -15.725 1.00 58.72 190 ASN A CA 1
ATOM 1461 C C . ASN A 1 190 ? 16.904 5.512 -15.579 1.00 58.72 190 ASN A C 1
ATOM 1463 O O . ASN A 1 190 ? 16.100 6.346 -15.175 1.00 58.72 190 ASN A O 1
ATOM 1467 N N . VAL A 1 191 ? 16.544 4.271 -15.917 1.00 58.53 191 VAL A N 1
ATOM 1468 C CA . VAL A 1 191 ? 15.162 3.773 -15.878 1.00 58.53 191 VAL A CA 1
ATOM 1469 C C . VAL A 1 191 ? 14.906 2.951 -14.614 1.00 58.53 191 VAL A C 1
ATOM 1471 O O . VAL A 1 191 ? 13.870 3.130 -13.983 1.00 58.53 191 VAL A O 1
ATOM 1474 N N . VAL A 1 192 ? 15.837 2.081 -14.208 1.00 57.69 192 VAL A N 1
ATOM 1475 C CA . VAL A 1 192 ? 15.614 1.093 -13.135 1.00 57.69 192 VAL A CA 1
ATOM 1476 C C . VAL A 1 192 ? 15.925 1.661 -11.746 1.00 57.69 192 VAL A C 1
ATOM 1478 O O . VAL A 1 192 ? 15.078 1.569 -10.861 1.00 57.69 192 VAL A O 1
ATOM 1481 N N . ALA A 1 193 ? 17.075 2.317 -11.562 1.00 56.38 193 ALA A N 1
ATOM 1482 C CA . ALA A 1 193 ? 17.585 2.664 -10.228 1.00 56.38 193 ALA A CA 1
ATOM 1483 C C . ALA A 1 193 ? 16.771 3.705 -9.430 1.00 56.38 193 ALA A C 1
ATOM 1485 O O . ALA A 1 193 ? 16.829 3.704 -8.207 1.00 56.38 193 ALA A O 1
ATOM 1486 N N . SER A 1 194 ? 16.021 4.603 -10.078 1.00 53.56 194 SER A N 1
ATOM 1487 C CA . SER A 1 194 ? 15.258 5.655 -9.376 1.00 53.56 194 SER A CA 1
ATOM 1488 C C . SER A 1 194 ? 13.745 5.455 -9.397 1.00 53.56 194 SER A C 1
ATOM 1490 O O . SER A 1 194 ? 13.046 6.020 -8.558 1.00 53.56 194 SER A O 1
ATOM 1492 N N . SER A 1 195 ? 13.216 4.677 -10.346 1.00 62.91 195 SER A N 1
ATOM 1493 C CA . SER A 1 195 ? 11.768 4.549 -10.524 1.00 62.91 195 SER A CA 1
ATOM 1494 C C . SER A 1 195 ? 11.201 3.264 -9.929 1.00 62.91 195 SER A C 1
ATOM 1496 O O . SER A 1 195 ? 10.099 3.300 -9.390 1.00 62.91 195 SER A O 1
ATOM 1498 N N . LEU A 1 196 ? 11.939 2.150 -9.978 1.00 67.94 196 LEU A N 1
ATOM 1499 C CA . LEU A 1 196 ? 11.373 0.835 -9.688 1.00 67.94 196 LEU A CA 1
ATOM 1500 C C . LEU A 1 196 ? 11.420 0.439 -8.205 1.00 67.94 196 LEU A C 1
ATOM 1502 O O . LEU A 1 196 ? 10.468 -0.188 -7.737 1.00 67.94 196 LEU A O 1
ATOM 1506 N N . ASP A 1 197 ? 12.430 0.873 -7.443 1.00 70.38 197 ASP A N 1
ATOM 1507 C CA . ASP A 1 197 ? 12.462 0.666 -5.982 1.00 70.38 197 ASP A CA 1
ATOM 1508 C C . ASP A 1 197 ? 11.236 1.313 -5.306 1.00 70.38 197 ASP A C 1
ATOM 1510 O O . ASP A 1 197 ? 10.574 0.704 -4.467 1.00 70.38 197 ASP A O 1
ATOM 1514 N N . GLY A 1 198 ? 10.839 2.510 -5.751 1.00 78.25 198 GLY A N 1
ATOM 1515 C CA . GLY A 1 198 ? 9.635 3.174 -5.243 1.00 78.25 198 GLY A CA 1
ATOM 1516 C C . GLY A 1 198 ? 8.320 2.502 -5.666 1.00 78.25 198 GLY A C 1
ATOM 1517 O O . GLY A 1 198 ? 7.280 2.737 -5.055 1.00 78.25 198 GLY A O 1
ATOM 1518 N N . VAL A 1 199 ? 8.308 1.668 -6.713 1.00 83.69 199 VAL A N 1
ATOM 1519 C CA . VAL A 1 199 ? 7.084 0.967 -7.152 1.00 83.69 199 VAL A CA 1
ATOM 1520 C C . VAL A 1 199 ? 6.743 -0.175 -6.200 1.00 83.69 199 VAL A C 1
ATOM 1522 O O . VAL A 1 199 ? 5.565 -0.400 -5.915 1.00 83.69 199 VAL A O 1
ATOM 1525 N N . ILE A 1 200 ? 7.751 -0.880 -5.685 1.00 86.81 200 ILE A N 1
ATOM 1526 C CA . ILE A 1 200 ? 7.525 -1.947 -4.710 1.00 86.81 200 ILE A CA 1
ATOM 1527 C C . ILE A 1 200 ? 7.156 -1.395 -3.333 1.00 86.81 200 ILE A C 1
ATOM 1529 O O . ILE A 1 200 ? 6.250 -1.936 -2.711 1.00 86.81 200 ILE A O 1
ATOM 1533 N N . GLU A 1 201 ? 7.742 -0.281 -2.898 1.00 87.81 201 GLU A N 1
ATOM 1534 C CA . GLU A 1 201 ? 7.312 0.410 -1.674 1.00 87.81 201 GLU A CA 1
ATOM 1535 C C . GLU A 1 201 ? 5.823 0.800 -1.741 1.00 87.81 201 GLU A C 1
ATOM 1537 O O . GLU A 1 201 ? 5.030 0.384 -0.895 1.00 87.81 201 GLU A O 1
ATOM 1542 N N . ARG A 1 202 ? 5.396 1.429 -2.850 1.00 87.19 202 ARG A N 1
ATOM 1543 C CA . ARG A 1 202 ? 3.985 1.793 -3.099 1.00 87.19 202 ARG A CA 1
ATOM 1544 C C . ARG A 1 202 ? 3.017 0.616 -3.056 1.00 87.19 202 ARG A C 1
ATOM 1546 O O . ARG A 1 202 ? 1.835 0.786 -2.749 1.00 87.19 202 ARG A O 1
ATOM 1553 N N . ARG A 1 203 ? 3.476 -0.589 -3.401 1.00 89.56 203 ARG A N 1
ATOM 1554 C CA . ARG A 1 203 ? 2.656 -1.796 -3.263 1.00 89.56 203 ARG A CA 1
ATOM 1555 C C . ARG A 1 203 ? 2.350 -2.074 -1.791 1.00 89.56 203 ARG A C 1
ATOM 1557 O O . ARG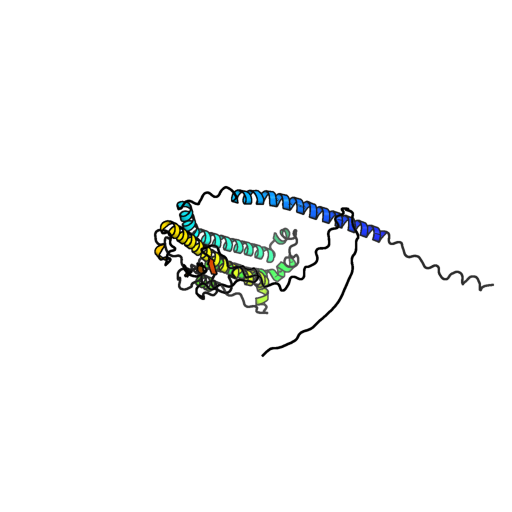 A 1 203 ? 1.198 -2.373 -1.477 1.00 89.56 203 ARG A O 1
ATOM 1564 N N . PHE A 1 204 ? 3.348 -1.982 -0.914 1.00 91.94 204 PHE A N 1
ATOM 1565 C CA . PHE A 1 204 ? 3.166 -2.204 0.522 1.00 91.94 204 PHE A CA 1
ATOM 1566 C C . PHE A 1 204 ? 2.395 -1.058 1.186 1.00 91.94 204 PHE A C 1
ATOM 1568 O O . PHE A 1 204 ? 1.541 -1.344 2.026 1.00 91.94 204 PHE A O 1
ATOM 1575 N N . ASP A 1 205 ? 2.554 0.186 0.718 1.00 90.81 205 ASP A N 1
ATOM 1576 C CA . ASP A 1 205 ? 1.676 1.308 1.096 1.00 90.81 205 ASP A CA 1
ATOM 1577 C C . ASP A 1 205 ? 0.208 0.997 0.802 1.00 90.81 205 ASP A C 1
ATOM 1579 O O . ASP A 1 205 ? -0.669 1.159 1.654 1.00 90.81 205 ASP A O 1
ATOM 1583 N N . GLY A 1 206 ? -0.070 0.494 -0.406 1.00 91.00 206 GLY A N 1
ATOM 1584 C CA . GLY A 1 206 ? -1.407 0.070 -0.808 1.00 91.00 206 GLY A CA 1
ATOM 1585 C C . GLY A 1 206 ? -1.970 -1.026 0.100 1.00 91.00 206 GLY A C 1
ATOM 1586 O O . GLY A 1 206 ? -3.141 -0.968 0.483 1.00 91.00 206 GLY A O 1
ATOM 1587 N N . THR A 1 207 ? -1.145 -2.000 0.492 1.00 93.56 207 THR A N 1
ATOM 1588 C CA . THR A 1 207 ? -1.527 -3.047 1.451 1.00 93.56 207 THR A CA 1
ATOM 1589 C C . THR A 1 207 ? -1.831 -2.466 2.834 1.00 93.56 207 THR A C 1
ATOM 1591 O O . THR A 1 207 ? -2.889 -2.761 3.396 1.00 93.56 207 THR A O 1
ATOM 1594 N N . ALA A 1 208 ? -0.964 -1.598 3.367 1.00 94.56 208 ALA A N 1
ATOM 1595 C CA . ALA A 1 208 ? -1.149 -0.956 4.670 1.00 94.56 208 ALA A CA 1
ATOM 1596 C C . ALA A 1 208 ? -2.453 -0.150 4.699 1.00 94.56 208 ALA A C 1
ATOM 1598 O O . ALA A 1 208 ? -3.291 -0.329 5.585 1.00 94.56 208 ALA A O 1
ATOM 1599 N N . LEU A 1 209 ? -2.677 0.667 3.667 1.00 93.44 209 LEU A N 1
ATOM 1600 C CA . LEU A 1 209 ? -3.896 1.447 3.484 1.00 93.44 209 LEU A CA 1
ATOM 1601 C C . LEU A 1 209 ? -5.155 0.589 3.458 1.00 93.44 209 LEU A C 1
ATOM 1603 O O . LEU A 1 209 ? -6.143 0.936 4.101 1.00 93.44 209 LEU A O 1
ATOM 1607 N N . ARG A 1 210 ? -5.146 -0.524 2.719 1.00 95.69 210 ARG A N 1
ATOM 1608 C CA . ARG A 1 210 ? -6.306 -1.421 2.627 1.00 95.69 210 ARG A CA 1
ATOM 1609 C C . ARG A 1 210 ? -6.627 -2.068 3.967 1.00 95.69 210 ARG A C 1
ATOM 1611 O O . ARG A 1 210 ? -7.792 -2.082 4.363 1.00 95.69 210 ARG A O 1
ATOM 1618 N N . ARG A 1 211 ? -5.605 -2.547 4.683 1.00 97.25 211 ARG A N 1
ATOM 1619 C CA . ARG A 1 211 ? -5.744 -3.131 6.027 1.00 97.25 211 ARG A CA 1
ATOM 1620 C C . ARG A 1 211 ? -6.251 -2.106 7.045 1.00 97.25 211 ARG A C 1
ATOM 1622 O O . ARG A 1 211 ? -7.176 -2.404 7.804 1.00 97.25 211 ARG A O 1
ATOM 1629 N N . MET A 1 212 ? -5.716 -0.884 7.023 1.00 97.25 212 MET A N 1
ATOM 1630 C CA . MET A 1 212 ? -6.204 0.219 7.856 1.00 97.25 212 MET A CA 1
ATOM 1631 C C . MET A 1 212 ? -7.641 0.618 7.498 1.00 97.25 212 MET A C 1
ATOM 1633 O O . MET A 1 212 ? -8.463 0.774 8.396 1.00 97.25 212 MET A O 1
ATOM 1637 N N . ALA A 1 213 ? -7.988 0.713 6.212 1.00 96.75 213 ALA A N 1
ATOM 1638 C CA . ALA A 1 213 ? -9.343 1.040 5.768 1.00 96.75 213 ALA A CA 1
ATOM 1639 C C . ALA A 1 213 ? -10.362 -0.032 6.189 1.00 96.75 213 ALA A C 1
ATOM 1641 O O . ALA A 1 213 ? -11.420 0.301 6.725 1.00 96.75 213 ALA A O 1
ATOM 1642 N N . ALA A 1 214 ? -10.031 -1.316 6.018 1.00 97.88 214 ALA A N 1
ATOM 1643 C CA . ALA A 1 214 ? -10.851 -2.427 6.497 1.00 97.88 214 ALA A CA 1
ATOM 1644 C C . ALA A 1 214 ? -11.076 -2.347 8.016 1.00 97.88 214 ALA A C 1
ATOM 1646 O O . ALA A 1 214 ? -12.195 -2.516 8.501 1.00 97.88 214 ALA A O 1
ATOM 1647 N N . THR A 1 215 ? -10.023 -2.015 8.763 1.00 98.25 215 THR A N 1
ATOM 1648 C CA . THR A 1 215 ? -10.088 -1.879 10.221 1.00 98.25 215 THR A CA 1
ATOM 1649 C C . THR A 1 215 ? -10.903 -0.661 10.646 1.00 98.25 215 THR A C 1
ATOM 1651 O O . THR A 1 215 ? -11.722 -0.766 11.553 1.00 98.25 215 THR A O 1
ATOM 1654 N N . ALA A 1 216 ? -10.767 0.476 9.965 1.00 97.38 216 ALA A N 1
ATOM 1655 C CA . ALA A 1 216 ? -11.574 1.666 10.219 1.00 97.38 216 ALA A CA 1
ATOM 1656 C C . ALA A 1 216 ? -13.072 1.405 9.981 1.00 97.38 216 ALA A C 1
ATOM 1658 O O . ALA A 1 216 ? -13.908 1.814 10.788 1.00 97.38 216 ALA A O 1
ATOM 1659 N N . LEU A 1 217 ? -13.421 0.667 8.921 1.00 96.62 217 LEU A N 1
ATOM 1660 C CA . LEU A 1 217 ? -14.800 0.234 8.669 1.00 96.62 217 LEU A CA 1
ATOM 1661 C C . LEU A 1 217 ? -15.315 -0.697 9.776 1.00 96.62 217 LEU A C 1
ATOM 1663 O O . LEU A 1 217 ? -16.441 -0.528 10.246 1.00 96.62 217 LEU A O 1
ATOM 1667 N N . ALA A 1 218 ? -14.494 -1.644 10.233 1.00 97.38 218 ALA A N 1
ATOM 1668 C CA . ALA A 1 218 ? -14.837 -2.528 11.345 1.00 97.38 218 ALA A CA 1
ATOM 1669 C C . ALA A 1 218 ? -15.041 -1.762 12.665 1.00 97.38 218 ALA A C 1
ATOM 1671 O O . ALA A 1 218 ? -16.033 -1.998 13.356 1.00 97.38 218 ALA A O 1
ATOM 1672 N N . ILE A 1 219 ? -14.168 -0.797 12.976 1.00 97.25 219 ILE A N 1
ATOM 1673 C CA . ILE A 1 219 ? -14.320 0.132 14.108 1.00 97.25 219 ILE A CA 1
ATOM 1674 C C . ILE A 1 219 ? -15.650 0.871 14.002 1.00 97.25 219 ILE A C 1
ATOM 1676 O O . ILE A 1 219 ? -16.402 0.924 14.973 1.00 97.25 219 ILE A O 1
ATOM 1680 N N . ARG A 1 220 ? -15.984 1.391 12.817 1.00 94.88 220 ARG A N 1
ATOM 1681 C CA . ARG A 1 220 ? -17.233 2.124 12.620 1.00 94.88 220 ARG A CA 1
ATOM 1682 C C . ARG A 1 220 ? -18.464 1.243 12.834 1.00 94.88 220 ARG A C 1
ATOM 1684 O O . ARG A 1 220 ? -19.428 1.683 13.454 1.00 94.88 220 ARG A O 1
ATOM 1691 N N . LEU A 1 221 ? -18.436 -0.006 12.371 1.00 94.06 221 LEU A N 1
ATOM 1692 C CA . LEU A 1 221 ? -19.504 -0.972 12.644 1.00 94.06 221 LEU A CA 1
ATOM 1693 C C . LEU A 1 221 ? -19.617 -1.301 14.140 1.00 94.06 221 LEU A C 1
ATOM 1695 O O . LEU A 1 221 ? -20.728 -1.434 14.651 1.00 94.06 221 LEU A O 1
ATOM 1699 N N . TYR A 1 222 ? -18.490 -1.421 14.845 1.00 95.62 222 TYR A N 1
ATOM 1700 C CA . TYR A 1 222 ? -18.482 -1.629 16.291 1.00 95.62 222 TYR A CA 1
ATOM 1701 C C . TYR A 1 222 ? -19.114 -0.443 17.030 1.00 95.62 222 TYR A C 1
ATOM 1703 O O . TYR A 1 222 ? -19.980 -0.659 17.880 1.00 95.62 222 TYR A O 1
ATOM 1711 N N . GLU A 1 223 ? -18.730 0.787 16.673 1.00 94.19 223 GLU A N 1
ATOM 1712 C CA . GLU A 1 223 ? -19.282 2.027 17.236 1.00 94.19 223 GLU A CA 1
ATOM 1713 C C . GLU A 1 223 ? -20.798 2.103 17.065 1.00 94.19 223 GLU A C 1
ATOM 1715 O O . GLU A 1 223 ? -21.505 2.450 18.005 1.00 94.19 223 GLU A O 1
ATOM 1720 N N . LEU A 1 224 ? -21.314 1.735 15.889 1.00 92.06 224 LEU A N 1
ATOM 1721 C CA . LEU A 1 224 ? -22.754 1.748 15.625 1.00 92.06 224 LEU A CA 1
ATOM 1722 C C . LEU A 1 224 ? -23.529 0.740 16.484 1.00 92.06 224 LEU A C 1
ATOM 1724 O O . LEU A 1 224 ? -24.679 0.996 16.827 1.00 92.06 224 LEU A O 1
ATOM 1728 N N . HIS A 1 225 ? -22.923 -0.394 16.842 1.00 93.81 225 HIS A N 1
ATOM 1729 C CA . HIS A 1 225 ? -23.583 -1.411 17.663 1.00 93.81 225 HIS A CA 1
ATOM 1730 C C . HIS A 1 225 ? -23.448 -1.176 19.174 1.00 93.81 225 HIS A C 1
ATOM 1732 O O . HIS A 1 225 ? -24.307 -1.635 19.921 1.00 93.81 225 HIS A O 1
ATOM 1738 N N . HIS A 1 226 ? -22.392 -0.495 19.630 1.00 94.12 226 HIS A N 1
ATOM 1739 C CA . HIS A 1 226 ? -22.091 -0.331 21.062 1.00 94.12 226 HIS A CA 1
ATOM 1740 C C . HIS A 1 226 ? -22.124 1.126 21.542 1.00 94.12 226 HIS A C 1
ATOM 1742 O O . HIS A 1 226 ? -21.885 1.381 22.719 1.00 94.12 226 HIS A O 1
ATOM 1748 N N . ALA A 1 227 ? -22.378 2.082 20.642 1.00 94.12 227 ALA A N 1
ATOM 1749 C CA . ALA A 1 227 ? -22.305 3.528 20.882 1.00 94.12 227 ALA A CA 1
ATOM 1750 C C . ALA A 1 227 ? -20.941 4.023 21.414 1.00 94.12 227 ALA A C 1
ATOM 1752 O O . ALA A 1 227 ? -20.825 5.151 21.890 1.00 94.12 227 ALA A O 1
ATOM 1753 N N . GLN A 1 228 ? -19.902 3.188 21.337 1.00 94.25 228 GLN A N 1
ATOM 1754 C CA . GLN A 1 228 ? -18.558 3.461 21.836 1.00 94.25 228 GLN A CA 1
ATOM 1755 C C . GLN A 1 228 ? -17.519 2.866 20.891 1.00 94.25 228 GLN A C 1
ATOM 1757 O O . GLN A 1 228 ? -17.739 1.816 20.286 1.00 94.25 228 GLN A O 1
ATOM 1762 N N . ARG A 1 229 ? -16.368 3.530 20.787 1.00 95.38 229 ARG A N 1
ATOM 1763 C CA . ARG A 1 229 ? -15.203 3.038 20.047 1.00 95.38 229 ARG A CA 1
ATOM 1764 C C . ARG A 1 229 ? -14.539 1.889 20.820 1.00 95.38 229 ARG A C 1
ATOM 1766 O O . ARG A 1 229 ? -14.465 1.976 22.048 1.00 95.38 229 ARG A O 1
ATOM 1773 N N . PRO A 1 230 ? -14.065 0.818 20.155 1.00 97.44 230 PRO A N 1
ATOM 1774 C CA . PRO A 1 230 ? -13.377 -0.257 20.856 1.00 97.44 230 PRO A CA 1
ATOM 1775 C C . PRO A 1 230 ? -12.096 0.260 21.522 1.00 97.44 230 PRO A C 1
ATOM 1777 O O . PRO A 1 230 ? -11.378 1.084 20.962 1.00 97.44 230 PRO A O 1
ATOM 1780 N N . GLN A 1 231 ? -11.804 -0.234 22.725 1.00 96.75 231 GLN A N 1
ATOM 1781 C CA . GLN A 1 231 ? -10.577 0.122 23.448 1.00 96.75 231 GLN A CA 1
ATOM 1782 C C . GLN A 1 231 ? -9.334 -0.545 22.842 1.00 96.75 231 GLN A C 1
ATOM 1784 O O . GLN A 1 231 ? -8.242 0.009 22.923 1.00 96.75 231 GLN A O 1
ATOM 1789 N N . SER A 1 232 ? -9.504 -1.709 22.209 1.00 97.12 232 SER A N 1
ATOM 1790 C CA . SER A 1 232 ? -8.460 -2.436 21.485 1.00 97.12 232 SER A CA 1
ATOM 1791 C C . SER A 1 232 ? -9.014 -3.052 20.200 1.00 97.12 232 SER A C 1
ATOM 1793 O O . SER A 1 232 ? -10.219 -3.288 20.078 1.00 97.12 232 SER A O 1
ATOM 1795 N N . LEU A 1 233 ? -8.135 -3.338 19.234 1.00 97.50 233 LEU A N 1
ATOM 1796 C CA . LEU A 1 233 ? -8.535 -3.971 17.972 1.00 97.50 233 LEU A CA 1
ATOM 1797 C C . LEU A 1 233 ? -9.026 -5.415 18.159 1.00 97.50 233 LEU A C 1
ATOM 1799 O O . LEU A 1 233 ? -9.802 -5.897 17.336 1.00 97.50 233 LEU A O 1
ATOM 1803 N N . ASP A 1 234 ? -8.655 -6.085 19.252 1.00 97.62 234 ASP A N 1
ATOM 1804 C CA . ASP A 1 234 ? -9.082 -7.460 19.545 1.00 97.62 234 ASP A CA 1
ATOM 1805 C C . ASP A 1 234 ? -10.602 -7.582 19.711 1.00 97.62 234 ASP A C 1
ATOM 1807 O O . ASP A 1 234 ? -11.187 -8.598 19.344 1.00 97.62 234 ASP A O 1
ATOM 1811 N N . LEU A 1 235 ? -11.270 -6.518 20.175 1.00 97.62 235 LEU A N 1
ATOM 1812 C CA . LEU A 1 235 ? -12.733 -6.471 20.307 1.00 97.62 235 LEU A CA 1
ATOM 1813 C C . LEU A 1 235 ? -13.468 -6.516 18.956 1.00 97.62 235 LEU A C 1
ATOM 1815 O O . LEU A 1 235 ? -14.685 -6.716 18.911 1.00 97.62 235 LEU A O 1
ATOM 1819 N N . LEU A 1 236 ? -12.752 -6.314 17.847 1.00 97.62 236 LEU A N 1
ATOM 1820 C CA . LEU A 1 236 ? -13.307 -6.420 16.500 1.00 97.62 236 LEU A CA 1
ATOM 1821 C C . LEU A 1 236 ? -13.389 -7.876 16.020 1.00 97.62 236 LEU A C 1
ATOM 1823 O O . LEU A 1 236 ? -14.152 -8.173 15.096 1.00 97.62 236 LEU A O 1
ATOM 1827 N N . VAL A 1 237 ? -12.637 -8.783 16.642 1.00 97.25 237 VAL A N 1
ATOM 1828 C CA . VAL A 1 237 ? -12.541 -10.195 16.263 1.00 97.25 237 VAL A CA 1
ATOM 1829 C C . VAL A 1 237 ? -13.506 -11.040 17.110 1.00 97.25 237 VAL A C 1
ATOM 1831 O O . VAL A 1 237 ? -13.669 -10.779 18.300 1.00 97.25 237 VAL A O 1
ATOM 1834 N N . PRO A 1 238 ? -14.173 -12.066 16.544 1.00 95.81 238 PRO A N 1
ATOM 1835 C CA . PRO A 1 238 ? -14.218 -12.444 15.125 1.00 95.81 238 PRO A CA 1
ATOM 1836 C C . PRO A 1 238 ? -15.366 -11.774 14.345 1.00 95.81 238 PRO A C 1
ATOM 1838 O O . PRO A 1 238 ? -15.568 -12.051 13.165 1.00 95.81 238 PRO A O 1
ATOM 1841 N N . LYS A 1 239 ? -16.187 -10.943 15.004 1.00 95.00 239 LYS A N 1
ATOM 1842 C CA . LYS A 1 239 ? -17.473 -10.479 14.453 1.00 95.00 239 LYS A CA 1
ATOM 1843 C C . LYS A 1 239 ? -17.330 -9.488 13.292 1.00 95.00 239 LYS A C 1
ATOM 1845 O O . LYS A 1 239 ? -18.149 -9.518 12.374 1.00 95.00 239 LYS A O 1
ATOM 1850 N N . TYR A 1 240 ? -16.360 -8.579 13.359 1.00 95.19 240 TYR A N 1
ATOM 1851 C CA . TYR A 1 240 ? -16.164 -7.502 12.379 1.00 95.19 240 TYR A CA 1
ATOM 1852 C C . TYR A 1 240 ? -14.924 -7.717 11.514 1.00 95.19 240 TYR A C 1
ATOM 1854 O O . TYR A 1 240 ? -14.921 -7.312 10.354 1.00 95.19 240 TYR A O 1
ATOM 1862 N N . LEU A 1 241 ? -13.899 -8.360 12.073 1.00 97.38 241 LEU A N 1
ATOM 1863 C CA . LEU A 1 241 ? -12.681 -8.766 11.382 1.00 97.38 241 LEU A CA 1
ATOM 1864 C C . LEU A 1 241 ? -12.409 -10.252 11.650 1.00 97.38 241 LEU A C 1
ATOM 1866 O O . LEU A 1 241 ? -12.635 -10.704 12.773 1.00 97.38 241 LEU A O 1
ATOM 1870 N N . PRO A 1 242 ? -11.891 -11.007 10.665 1.00 96.44 242 PRO A N 1
ATOM 1871 C CA . PRO A 1 242 ? -11.497 -12.398 10.881 1.00 96.44 242 PRO A CA 1
ATOM 1872 C C . PRO A 1 242 ? -10.307 -12.511 11.846 1.00 96.44 242 PRO A C 1
ATOM 1874 O O . PRO A 1 242 ? -10.286 -13.385 12.707 1.00 96.44 242 PRO A O 1
ATOM 1877 N N . THR A 1 243 ? -9.339 -11.605 11.719 1.00 97.06 243 THR A N 1
ATOM 1878 C CA . THR A 1 243 ? -8.168 -11.435 12.585 1.00 97.06 243 THR A CA 1
ATOM 1879 C C . THR A 1 243 ? -7.767 -9.959 12.581 1.00 97.06 243 THR A C 1
ATOM 1881 O O . THR A 1 243 ? -8.181 -9.209 11.693 1.00 97.06 243 THR A O 1
ATOM 1884 N N . VAL A 1 244 ? -6.957 -9.523 13.550 1.00 97.50 244 VAL A N 1
ATOM 1885 C CA . VAL A 1 244 ? -6.378 -8.172 13.524 1.00 97.50 244 VAL A CA 1
ATOM 1886 C C . VAL A 1 244 ? -5.324 -8.100 12.405 1.00 97.50 244 VAL A C 1
ATOM 1888 O O . VAL A 1 244 ? -4.378 -8.895 12.426 1.00 97.50 244 VAL A O 1
ATOM 1891 N N . PRO A 1 245 ? -5.457 -7.191 11.417 1.00 97.19 245 PRO A N 1
ATOM 1892 C CA . PRO A 1 245 ? -4.506 -7.105 10.314 1.00 97.19 245 PRO A CA 1
ATOM 1893 C C . PRO A 1 245 ? -3.105 -6.700 10.782 1.00 97.19 245 PRO A C 1
ATOM 1895 O O . PRO A 1 245 ? -2.938 -5.764 11.566 1.00 97.19 245 PRO A O 1
ATOM 1898 N N . ARG A 1 246 ? -2.090 -7.392 10.257 1.00 96.94 246 ARG A N 1
ATOM 1899 C CA . ARG A 1 246 ? -0.675 -7.068 10.486 1.00 96.94 246 ARG A CA 1
ATOM 1900 C C . ARG A 1 246 ? -0.268 -5.815 9.724 1.00 96.94 246 ARG A C 1
ATOM 1902 O O . ARG A 1 246 ? -0.786 -5.568 8.633 1.00 96.94 246 ARG A O 1
ATOM 1909 N N . ASP A 1 247 ? 0.692 -5.074 10.246 1.00 96.38 247 ASP A N 1
ATOM 1910 C CA . ASP A 1 247 ? 1.338 -4.008 9.494 1.00 96.38 247 ASP A CA 1
ATOM 1911 C C . ASP A 1 247 ? 2.321 -4.618 8.472 1.00 96.38 247 ASP A C 1
ATOM 1913 O O . ASP A 1 247 ? 3.220 -5.359 8.873 1.00 96.38 247 ASP A O 1
ATOM 1917 N N . PRO A 1 248 ? 2.166 -4.376 7.154 1.00 95.12 248 PRO A N 1
ATOM 1918 C CA . PRO A 1 248 ? 3.113 -4.881 6.160 1.00 95.12 248 PRO A CA 1
ATOM 1919 C C . PRO A 1 248 ? 4.523 -4.294 6.299 1.00 95.12 248 PRO A C 1
ATOM 1921 O O . PRO A 1 248 ? 5.470 -4.905 5.805 1.00 95.12 248 PRO A O 1
ATOM 1924 N N . PHE A 1 249 ? 4.683 -3.136 6.937 1.00 94.56 249 PHE A N 1
ATOM 1925 C CA . PHE A 1 249 ? 5.986 -2.503 7.118 1.00 94.56 249 PHE A CA 1
ATOM 1926 C C . PHE A 1 249 ? 6.730 -2.983 8.364 1.00 94.56 249 PHE A C 1
ATOM 1928 O O . PHE A 1 249 ? 7.961 -2.961 8.401 1.00 94.56 249 PHE A O 1
ATOM 1935 N N . ALA A 1 250 ? 6.006 -3.521 9.343 1.00 93.75 250 ALA A N 1
ATOM 1936 C CA . ALA A 1 250 ? 6.615 -4.042 10.550 1.00 93.75 250 ALA A CA 1
ATOM 1937 C C . ALA A 1 250 ? 7.248 -5.422 10.311 1.00 93.75 250 ALA A C 1
ATOM 1939 O O . ALA A 1 250 ? 6.566 -6.431 10.114 1.00 93.75 250 ALA A O 1
ATOM 1940 N N . GLY A 1 251 ? 8.582 -5.483 10.355 1.00 88.19 251 GLY A N 1
ATOM 1941 C CA . GLY A 1 251 ? 9.344 -6.713 10.105 1.00 88.19 251 GLY A CA 1
ATOM 1942 C C . GLY A 1 251 ? 9.112 -7.833 11.126 1.00 88.19 251 GLY A C 1
ATOM 1943 O O . GLY A 1 251 ? 9.289 -9.002 10.797 1.00 88.19 251 GLY A O 1
ATOM 1944 N N . ASP A 1 252 ? 8.674 -7.493 12.338 1.00 90.81 252 ASP A N 1
ATOM 1945 C CA . ASP A 1 252 ? 8.280 -8.443 13.387 1.00 90.81 252 ASP A CA 1
ATOM 1946 C C . ASP A 1 252 ? 6.826 -8.934 13.249 1.00 90.81 252 ASP A C 1
ATOM 1948 O O . ASP A 1 252 ? 6.373 -9.798 14.004 1.00 90.81 252 ASP A O 1
ATOM 1952 N N . GLY A 1 253 ? 6.090 -8.407 12.266 1.00 90.19 253 GLY A N 1
ATOM 1953 C CA . GLY A 1 253 ? 4.723 -8.798 11.959 1.00 90.19 253 GLY A CA 1
ATOM 1954 C C . GLY A 1 253 ? 3.698 -8.359 13.003 1.00 90.19 253 GLY A C 1
ATOM 1955 O O . GLY A 1 253 ? 2.658 -9.022 13.108 1.00 90.19 253 GLY A O 1
ATOM 1956 N N . ARG A 1 254 ? 3.978 -7.296 13.773 1.00 94.25 254 ARG A N 1
ATOM 1957 C CA . ARG A 1 254 ? 3.025 -6.689 14.718 1.00 94.25 254 ARG A CA 1
ATOM 1958 C C . ARG A 1 254 ? 1.769 -6.144 13.993 1.00 94.25 254 ARG A C 1
ATOM 1960 O O . ARG A 1 254 ? 1.808 -5.910 12.780 1.00 94.25 254 ARG A O 1
ATOM 1967 N N . PRO A 1 255 ? 0.622 -5.992 14.685 1.00 96.88 255 PRO A N 1
ATOM 1968 C CA . PRO A 1 255 ? -0.592 -5.428 14.094 1.00 96.88 255 PRO A CA 1
ATOM 1969 C C . PRO A 1 255 ? -0.429 -3.951 13.727 1.00 96.88 255 PRO A C 1
ATOM 1971 O O . PRO A 1 255 ? 0.458 -3.275 14.240 1.00 96.88 255 PRO A O 1
ATOM 1974 N N . ILE A 1 256 ? -1.325 -3.448 12.875 1.00 96.75 256 ILE A N 1
ATOM 1975 C CA . ILE A 1 256 ? -1.464 -2.002 12.649 1.00 96.75 256 ILE A CA 1
ATOM 1976 C C . ILE A 1 256 ? -1.677 -1.259 13.976 1.00 96.75 256 ILE A C 1
ATOM 1978 O O . ILE A 1 256 ? -2.422 -1.710 14.853 1.00 96.75 256 ILE A O 1
ATOM 1982 N N . GLY A 1 257 ? -1.030 -0.105 14.110 1.00 96.56 257 GLY A N 1
ATOM 1983 C CA . GLY A 1 257 ? -1.105 0.727 15.300 1.00 96.56 257 GLY A CA 1
ATOM 1984 C C . GLY A 1 257 ? -2.481 1.371 15.463 1.00 96.56 257 GLY A C 1
ATOM 1985 O O . GLY A 1 257 ? -3.150 1.704 14.481 1.00 96.56 257 GLY A O 1
ATOM 1986 N N . TYR A 1 258 ? -2.921 1.557 16.711 1.00 97.62 258 TYR A N 1
ATOM 1987 C CA . TYR A 1 258 ? -4.242 2.101 17.021 1.00 97.62 258 TYR A CA 1
ATOM 1988 C C . TYR A 1 258 ? -4.218 3.075 18.198 1.00 97.62 258 TYR A C 1
ATOM 1990 O O . TYR A 1 258 ? -3.824 2.718 19.304 1.00 97.62 258 TYR A O 1
ATOM 1998 N N . LEU A 1 259 ? -4.705 4.295 17.959 1.00 96.06 259 LEU A N 1
ATOM 1999 C CA . LEU A 1 259 ? -4.819 5.365 18.949 1.00 96.06 259 LEU A CA 1
ATOM 2000 C C . LEU A 1 259 ? -6.284 5.840 19.027 1.00 96.06 259 LEU A C 1
ATOM 2002 O O . LEU A 1 259 ? -6.654 6.811 18.361 1.00 96.06 259 LEU A O 1
ATOM 2006 N N . PRO A 1 260 ? -7.155 5.156 19.798 1.00 94.81 260 PRO A N 1
ATOM 2007 C CA . PRO A 1 260 ? -8.599 5.430 19.829 1.00 94.81 260 PRO A CA 1
ATOM 2008 C C . PRO A 1 260 ? -8.998 6.767 20.463 1.00 94.81 260 PRO A C 1
ATOM 2010 O O . PRO A 1 260 ? -10.033 7.329 20.085 1.00 94.81 260 PRO A O 1
ATOM 2013 N N . PHE A 1 261 ? -8.215 7.229 21.442 1.00 90.94 261 PHE A N 1
ATOM 2014 C CA . PHE A 1 261 ? -8.561 8.329 22.358 1.00 90.94 261 PHE A CA 1
ATOM 2015 C C . PHE A 1 261 ? -7.595 9.517 22.289 1.00 90.94 261 PHE A C 1
ATOM 2017 O O . PHE A 1 261 ? -7.667 10.426 23.111 1.00 90.94 261 PHE A O 1
ATOM 2024 N N . ASP A 1 262 ? -6.691 9.509 21.316 1.00 89.06 262 ASP A N 1
ATOM 2025 C CA . ASP A 1 262 ? -5.844 10.660 21.020 1.00 89.06 262 ASP A CA 1
ATOM 2026 C C . ASP A 1 262 ? -6.705 11.837 20.497 1.00 89.06 262 ASP A C 1
ATOM 2028 O O . ASP A 1 262 ? -7.784 11.579 19.951 1.00 89.06 262 ASP A O 1
ATOM 2032 N N . PRO A 1 263 ? -6.286 13.122 20.600 1.00 87.56 263 PRO A N 1
ATOM 2033 C CA . PRO A 1 263 ? -7.077 14.251 20.096 1.00 87.56 263 PRO A CA 1
ATOM 2034 C C . PRO A 1 263 ? -7.476 14.113 18.625 1.00 87.56 263 PRO A C 1
ATOM 2036 O O . PRO A 1 263 ? -8.487 14.665 18.196 1.00 87.56 263 PRO A O 1
ATOM 2039 N N . GLN A 1 264 ? -6.690 13.362 17.854 1.00 88.31 264 GLN A N 1
ATOM 2040 C CA . GLN A 1 264 ? -7.035 12.930 16.509 1.00 88.31 264 GLN A CA 1
ATOM 2041 C C . GLN A 1 264 ? -6.953 11.400 16.440 1.00 88.31 264 GLN A C 1
ATOM 2043 O O . GLN A 1 264 ? -5.892 10.858 16.124 1.00 88.31 264 GLN A O 1
ATOM 2048 N N . PRO A 1 265 ? -8.062 10.693 16.714 1.00 92.88 265 PRO A N 1
ATOM 2049 C CA . PRO A 1 265 ? -8.079 9.241 16.706 1.00 92.88 265 PRO A CA 1
ATOM 2050 C C . PRO A 1 265 ? -7.649 8.684 15.353 1.00 92.88 265 PRO A C 1
ATOM 2052 O O . PRO A 1 265 ? -8.180 9.082 14.306 1.00 92.88 265 PRO A O 1
ATOM 2055 N N . ARG A 1 266 ? -6.687 7.763 15.366 1.00 93.88 266 ARG A N 1
ATOM 2056 C CA . ARG A 1 266 ? -6.056 7.263 14.142 1.00 93.88 266 ARG A CA 1
ATOM 2057 C C . ARG A 1 266 ? -5.648 5.801 14.244 1.00 93.88 266 ARG A C 1
ATOM 2059 O O . ARG A 1 266 ? -5.387 5.284 15.330 1.00 93.88 266 ARG A O 1
ATOM 2066 N N . LEU A 1 267 ? -5.583 5.162 13.085 1.00 96.44 267 LEU A N 1
ATOM 2067 C CA . LEU A 1 267 ? -4.749 3.984 12.860 1.00 96.44 267 LEU A CA 1
ATOM 2068 C C . LEU A 1 267 ? -3.420 4.451 12.266 1.00 96.44 267 LEU A C 1
ATOM 2070 O O . LEU A 1 267 ? -3.369 5.545 11.699 1.00 96.44 267 LEU A O 1
ATOM 2074 N N . TYR A 1 268 ? -2.367 3.654 12.382 1.00 95.31 268 TYR A N 1
ATOM 2075 C CA . TYR A 1 268 ? -1.111 3.941 11.699 1.00 95.31 268 TYR A CA 1
ATOM 2076 C C . TYR A 1 268 ? -0.364 2.669 11.293 1.00 95.31 268 TYR A C 1
ATOM 2078 O O . TYR A 1 268 ? -0.611 1.584 11.825 1.00 95.31 268 TYR A O 1
ATOM 2086 N N . SER A 1 269 ? 0.524 2.828 10.319 1.00 95.38 269 SER A N 1
ATOM 2087 C CA . SER A 1 269 ? 1.550 1.861 9.929 1.00 95.38 269 SER A CA 1
ATOM 2088 C C . SER A 1 269 ? 2.916 2.507 10.123 1.00 95.38 269 SER A C 1
ATOM 2090 O O . SER A 1 269 ? 3.019 3.714 9.929 1.00 95.38 269 SER A O 1
ATOM 2092 N N . VAL A 1 270 ? 3.938 1.723 10.466 1.00 94.00 270 VAL A N 1
ATOM 2093 C CA . VAL A 1 270 ? 5.307 2.215 10.706 1.00 94.00 270 VAL A CA 1
ATOM 2094 C C . VAL A 1 270 ? 5.993 2.761 9.452 1.00 94.00 270 VAL A C 1
ATOM 2096 O O . VAL A 1 270 ? 6.996 3.443 9.539 1.00 94.00 270 VAL A O 1
ATOM 2099 N N . GLY A 1 271 ? 5.458 2.490 8.258 1.00 90.69 271 GLY A N 1
ATOM 2100 C CA . GLY A 1 271 ? 6.022 3.025 7.018 1.00 90.69 271 GLY A CA 1
ATOM 2101 C C . GLY A 1 271 ? 7.388 2.435 6.636 1.00 90.69 271 GLY A C 1
ATOM 2102 O O . GLY A 1 271 ? 7.881 1.463 7.211 1.00 90.69 271 GLY A O 1
ATOM 2103 N N . ALA A 1 272 ? 7.988 2.973 5.572 1.00 88.19 272 ALA A N 1
ATOM 2104 C CA . ALA A 1 272 ? 9.122 2.345 4.891 1.00 88.19 272 ALA A CA 1
ATOM 2105 C C . ALA A 1 272 ? 10.449 2.354 5.672 1.00 88.19 272 ALA A C 1
ATOM 2107 O O . ALA A 1 272 ? 11.336 1.547 5.348 1.00 88.19 272 ALA A O 1
ATOM 2108 N N . ASP A 1 273 ? 10.589 3.228 6.675 1.00 87.44 273 ASP A N 1
ATOM 2109 C CA . ASP A 1 273 ? 11.738 3.263 7.589 1.00 87.44 273 ASP A CA 1
ATOM 2110 C C . ASP A 1 273 ? 11.695 2.125 8.628 1.00 87.44 273 ASP A C 1
ATOM 2112 O O . ASP A 1 273 ? 12.749 1.694 9.107 1.00 87.44 273 ASP A O 1
ATOM 2116 N N . GLY A 1 274 ? 10.505 1.571 8.888 1.00 87.62 274 GLY A N 1
ATOM 2117 C CA . GLY A 1 274 ? 10.269 0.486 9.833 1.00 87.62 274 GLY A CA 1
ATOM 2118 C C . GLY A 1 274 ? 10.427 0.895 11.298 1.00 87.62 274 GLY A C 1
ATOM 2119 O O . GLY A 1 274 ? 10.550 0.009 12.152 1.00 87.62 274 GLY A O 1
ATOM 2120 N N . VAL A 1 275 ? 10.472 2.195 11.591 1.00 90.50 275 VAL A N 1
ATOM 2121 C CA . VAL A 1 275 ? 10.600 2.728 12.947 1.00 90.50 275 VAL A CA 1
ATOM 2122 C C . VAL A 1 275 ? 9.207 3.100 13.445 1.00 90.50 275 VAL A C 1
ATOM 2124 O O . VAL A 1 275 ? 8.393 3.630 12.714 1.00 90.50 275 VAL A O 1
ATOM 2127 N N . ASP A 1 276 ? 8.899 2.736 14.687 1.00 92.38 276 ASP A N 1
ATOM 2128 C CA . ASP A 1 276 ? 7.599 3.032 15.292 1.00 92.38 276 ASP A CA 1
ATOM 2129 C C . ASP A 1 276 ? 7.708 4.338 16.080 1.00 92.38 276 ASP A C 1
ATOM 2131 O O . ASP A 1 276 ? 8.313 4.369 17.159 1.00 92.38 276 ASP A O 1
ATOM 2135 N N . GLU A 1 277 ? 7.134 5.415 15.547 1.00 92.69 277 GLU A N 1
ATOM 2136 C CA . GLU A 1 277 ? 7.053 6.709 16.229 1.00 92.69 277 GLU A CA 1
ATOM 2137 C C . GLU A 1 277 ? 5.710 6.937 16.934 1.00 92.69 277 GLU A C 1
ATOM 2139 O O . GLU A 1 277 ? 5.318 8.081 17.196 1.00 92.69 277 GLU A O 1
ATOM 2144 N N . ALA A 1 278 ? 5.016 5.856 17.299 1.00 91.81 278 ALA A N 1
ATOM 2145 C CA . ALA A 1 278 ? 3.751 5.883 18.022 1.00 91.81 278 ALA A CA 1
ATOM 2146 C C . ALA A 1 278 ? 2.655 6.705 17.312 1.00 91.81 278 ALA A C 1
ATOM 2148 O O . ALA A 1 278 ? 1.886 7.439 17.942 1.00 91.81 278 ALA A O 1
ATOM 2149 N N . GLY A 1 279 ? 2.563 6.577 15.991 1.00 88.12 279 GLY A N 1
ATOM 2150 C CA . GLY A 1 279 ? 1.611 7.263 15.124 1.00 88.12 279 GLY A CA 1
ATOM 2151 C C . GLY A 1 279 ? 1.966 8.722 14.840 1.00 88.12 279 GLY A C 1
ATOM 2152 O O . GLY A 1 279 ? 1.058 9.518 14.549 1.00 88.12 279 GLY A O 1
ATOM 2153 N N . ALA A 1 280 ? 3.241 9.102 14.967 1.00 87.88 280 ALA A N 1
ATOM 2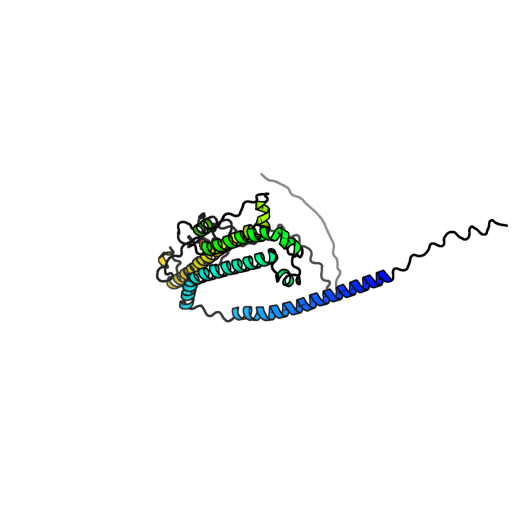154 C CA . ALA A 1 280 ? 3.696 10.445 14.635 1.00 87.88 280 ALA A CA 1
ATOM 2155 C C . ALA A 1 280 ? 3.719 10.640 13.118 1.00 87.88 280 ALA A C 1
ATOM 2157 O O . ALA A 1 280 ? 4.113 9.768 12.365 1.00 87.88 280 ALA A O 1
ATOM 2158 N N . TYR A 1 281 ? 3.321 11.820 12.651 1.00 86.75 281 TYR A N 1
ATOM 2159 C CA . TYR A 1 281 ? 3.260 12.108 11.220 1.00 86.75 281 TYR A CA 1
ATOM 2160 C C . TYR A 1 281 ? 3.767 13.515 10.922 1.00 86.75 281 TYR A C 1
ATOM 2162 O O . TYR A 1 281 ? 3.751 14.402 11.781 1.00 86.75 281 TYR A O 1
ATOM 2170 N N . GLU A 1 282 ? 4.182 13.740 9.677 1.00 80.75 282 GLU A N 1
ATOM 2171 C CA . GLU A 1 282 ? 4.569 15.061 9.186 1.00 80.75 282 GLU A CA 1
ATOM 2172 C C . GLU A 1 282 ? 3.697 15.517 8.022 1.00 80.75 282 GLU A C 1
ATOM 2174 O O . GLU A 1 282 ? 3.281 14.740 7.163 1.00 80.75 282 GLU A O 1
ATOM 2179 N N . LEU A 1 283 ? 3.420 16.820 7.991 1.00 73.56 283 LEU A N 1
ATOM 2180 C CA . LEU A 1 283 ? 2.751 17.460 6.867 1.00 73.56 283 LEU A CA 1
ATOM 2181 C C . LEU A 1 283 ? 3.807 18.004 5.908 1.00 73.56 283 LEU A C 1
ATOM 2183 O O . LEU A 1 283 ? 4.557 18.914 6.265 1.00 73.56 283 LEU A O 1
ATOM 2187 N N . CYS A 1 284 ? 3.827 17.502 4.675 1.00 67.75 284 CYS A N 1
ATOM 2188 C CA . CYS A 1 284 ? 4.697 18.047 3.641 1.00 67.75 284 CYS A CA 1
ATOM 2189 C C . CYS A 1 284 ? 4.221 19.446 3.199 1.00 67.75 284 CYS A C 1
ATOM 2191 O O . CYS A 1 284 ? 3.109 19.890 3.517 1.00 67.75 284 CYS A O 1
ATOM 2193 N N . ALA A 1 285 ? 5.056 20.159 2.432 1.00 57.38 285 ALA A N 1
ATOM 2194 C CA . ALA A 1 285 ? 4.798 21.540 1.999 1.00 57.38 285 ALA A CA 1
ATOM 2195 C C . ALA A 1 285 ? 3.431 21.732 1.309 1.00 57.38 285 ALA A C 1
ATOM 2197 O O . ALA A 1 285 ? 2.809 22.786 1.448 1.00 57.38 285 ALA A O 1
ATOM 2198 N N . TRP A 1 286 ? 2.927 20.687 0.645 1.00 57.41 286 TRP A N 1
ATOM 2199 C CA . TRP A 1 286 ? 1.646 20.675 -0.064 1.00 57.41 286 TRP A CA 1
ATOM 2200 C C . TRP A 1 286 ? 0.451 20.227 0.791 1.00 57.41 286 TRP A C 1
ATOM 2202 O O . TRP A 1 286 ? -0.634 20.028 0.255 1.00 57.41 286 TRP A O 1
ATOM 2212 N N . ARG A 1 287 ? 0.612 20.140 2.123 1.00 55.19 287 ARG A N 1
ATOM 2213 C CA . ARG A 1 287 ? -0.458 19.849 3.103 1.00 55.19 287 ARG A CA 1
ATOM 2214 C C . ARG A 1 287 ? -1.020 18.425 3.021 1.00 55.19 287 ARG A C 1
ATOM 2216 O O . ARG A 1 287 ? -2.131 18.182 3.492 1.00 55.19 287 ARG A O 1
ATOM 2223 N N . TYR A 1 288 ? -0.246 17.502 2.463 1.00 58.25 288 TYR A N 1
ATOM 2224 C CA . TYR A 1 288 ? -0.497 16.068 2.546 1.00 58.25 288 TYR A CA 1
ATOM 2225 C C . TYR A 1 288 ? 0.391 15.470 3.635 1.00 58.25 288 TYR A C 1
ATOM 2227 O O . TYR A 1 288 ? 1.442 16.030 3.954 1.00 58.25 288 TYR A O 1
ATOM 2235 N N . VAL A 1 289 ? -0.042 14.358 4.224 1.00 59.31 289 VAL A N 1
ATOM 2236 C CA . VAL A 1 289 ? 0.845 13.594 5.100 1.00 59.31 289 VAL A CA 1
ATOM 2237 C C . VAL A 1 289 ? 1.954 13.015 4.228 1.00 59.31 289 VAL A C 1
ATOM 2239 O O . VAL A 1 289 ? 1.660 12.406 3.198 1.00 59.31 289 VAL A O 1
ATOM 2242 N N . GLY A 1 290 ? 3.204 13.308 4.583 1.00 60.12 290 GLY A N 1
ATOM 2243 C CA . GLY A 1 290 ? 4.365 12.743 3.909 1.00 60.12 290 GLY A CA 1
ATOM 2244 C C . GLY A 1 290 ? 4.450 11.254 4.219 1.00 60.12 290 GLY A C 1
ATOM 2245 O O . GLY A 1 290 ? 4.370 10.877 5.380 1.00 60.12 290 GLY A O 1
ATOM 2246 N N . TRP A 1 291 ? 4.592 10.436 3.182 1.00 63.00 291 TRP A N 1
ATOM 2247 C CA . TRP A 1 291 ? 4.710 8.976 3.293 1.00 63.00 291 TRP A CA 1
ATOM 2248 C C . TRP A 1 291 ? 6.152 8.522 3.561 1.00 63.00 291 TRP A C 1
ATOM 2250 O O . TRP A 1 291 ? 6.400 7.350 3.790 1.00 63.00 291 TRP A O 1
ATOM 2260 N N . GLU A 1 292 ? 7.099 9.461 3.512 1.00 58.78 292 GLU A N 1
ATOM 2261 C CA . GLU A 1 292 ? 8.532 9.178 3.374 1.00 58.78 292 GLU A CA 1
ATOM 2262 C C . GLU A 1 292 ? 9.340 9.392 4.668 1.00 58.78 292 GLU A C 1
ATOM 2264 O O . GLU A 1 292 ? 10.550 9.188 4.649 1.00 58.78 292 GLU A O 1
ATOM 2269 N N . VAL A 1 293 ? 8.731 9.884 5.758 1.00 61.19 293 VAL A N 1
ATOM 2270 C CA . VAL A 1 293 ? 9.503 10.463 6.884 1.00 61.19 293 VAL A CA 1
ATOM 2271 C C . VAL A 1 293 ? 9.173 9.878 8.264 1.00 61.19 293 VAL A C 1
ATOM 2273 O O . VAL A 1 293 ? 10.014 9.999 9.148 1.00 61.19 293 VAL A O 1
ATOM 2276 N N . LYS A 1 294 ? 7.966 9.331 8.470 1.00 83.06 294 LYS A N 1
ATOM 2277 C CA . LYS A 1 294 ? 7.475 8.765 9.746 1.00 83.06 294 LYS A CA 1
ATOM 2278 C C . LYS A 1 294 ? 6.371 7.738 9.481 1.00 83.06 294 LYS A C 1
ATOM 2280 O O . LYS A 1 294 ? 6.008 7.522 8.320 1.00 83.06 294 LYS A O 1
ATOM 2285 N N . ASP A 1 295 ? 5.737 7.255 10.549 1.00 89.44 295 ASP A N 1
ATOM 2286 C CA . ASP A 1 295 ? 4.475 6.517 10.492 1.00 89.44 295 ASP A CA 1
ATOM 2287 C C . ASP A 1 295 ? 3.425 7.129 9.534 1.00 89.44 295 ASP A C 1
ATOM 2289 O O . ASP A 1 295 ? 3.210 8.345 9.435 1.00 89.44 295 ASP A O 1
ATOM 2293 N N . VAL A 1 296 ? 2.674 6.245 8.879 1.00 89.69 296 VAL A N 1
ATOM 2294 C CA . VAL A 1 296 ? 1.590 6.554 7.944 1.00 89.69 296 VAL A CA 1
ATOM 2295 C C . VAL A 1 296 ? 0.241 6.527 8.677 1.00 89.69 296 VAL A C 1
ATOM 2297 O O . VAL A 1 296 ? -0.275 5.443 8.964 1.00 89.69 296 VAL A O 1
ATOM 2300 N N . PRO A 1 297 ? -0.398 7.680 8.957 1.00 91.62 297 PRO A N 1
ATOM 2301 C CA . PRO A 1 297 ? -1.645 7.740 9.706 1.00 91.62 297 PRO A CA 1
ATOM 2302 C C . PRO A 1 297 ? -2.889 7.585 8.818 1.00 91.62 297 PRO A C 1
ATOM 2304 O O . PRO A 1 297 ? -2.999 8.137 7.720 1.00 91.62 297 PRO A O 1
ATOM 2307 N N . PHE A 1 298 ? -3.915 6.951 9.378 1.00 92.06 298 PHE A N 1
ATOM 2308 C CA . PHE A 1 298 ? -5.285 6.934 8.878 1.00 92.06 298 PHE A CA 1
ATOM 2309 C C . PHE A 1 298 ? -6.223 7.531 9.937 1.00 92.06 298 PHE A C 1
ATOM 2311 O O . PHE A 1 298 ? -6.497 6.919 10.969 1.00 92.06 298 PHE A O 1
ATOM 2318 N N . PHE A 1 299 ? -6.733 8.740 9.690 1.00 91.50 299 PHE A N 1
ATOM 2319 C CA . PHE A 1 299 ? -7.600 9.462 10.630 1.00 91.50 299 PHE A CA 1
ATOM 2320 C C . PHE A 1 299 ? -9.028 8.904 10.624 1.00 91.50 299 PHE A C 1
ATOM 2322 O O . PHE A 1 299 ? -9.691 8.896 9.587 1.00 91.50 299 PHE A O 1
ATOM 2329 N N . LEU A 1 300 ? -9.531 8.493 11.790 1.00 92.12 300 LEU A N 1
ATOM 2330 C CA . LEU A 1 300 ? -10.818 7.796 11.916 1.00 92.12 300 LEU A CA 1
ATOM 2331 C C . LEU A 1 300 ? -12.032 8.720 11.787 1.00 92.12 300 LEU A C 1
ATOM 2333 O O . LEU A 1 300 ? -13.080 8.295 11.311 1.00 92.12 300 LEU A O 1
ATOM 2337 N N . ASN A 1 301 ? -11.888 9.987 12.177 1.00 88.19 301 ASN A N 1
ATOM 2338 C CA . ASN A 1 301 ? -12.976 10.966 12.132 1.00 88.19 301 ASN A CA 1
ATOM 2339 C C . ASN A 1 301 ? -12.996 11.784 10.826 1.00 88.19 301 ASN A C 1
ATOM 2341 O O . ASN A 1 301 ? -13.829 12.668 10.668 1.00 88.19 301 ASN A O 1
ATOM 2345 N N . GLY A 1 302 ? -12.066 11.541 9.895 1.00 76.75 302 GLY A N 1
ATOM 2346 C CA . GLY A 1 302 ? -11.931 12.336 8.666 1.00 76.75 302 GLY A CA 1
ATOM 2347 C C . GLY A 1 302 ? -11.300 13.724 8.857 1.00 76.75 302 GLY A C 1
ATOM 2348 O O . GLY A 1 302 ? -10.943 14.368 7.868 1.00 76.75 302 GLY A O 1
ATOM 2349 N N . ASP A 1 303 ? -11.085 14.155 10.103 1.00 71.88 303 ASP A N 1
ATOM 2350 C CA . ASP A 1 303 ? -10.396 15.397 10.455 1.00 71.88 303 ASP A CA 1
ATOM 2351 C C . ASP A 1 303 ? -8.912 15.312 10.095 1.00 71.88 303 ASP A C 1
ATOM 2353 O O . ASP A 1 303 ? -8.067 14.889 10.885 1.00 71.88 303 ASP A O 1
ATOM 2357 N N . ARG A 1 304 ? -8.578 15.701 8.862 1.00 73.38 304 ARG A N 1
ATOM 2358 C CA . ARG A 1 304 ? -7.183 15.777 8.428 1.00 73.38 304 ARG A CA 1
ATOM 2359 C C . ARG A 1 304 ? -6.558 17.077 8.935 1.00 73.38 304 ARG A C 1
ATOM 2361 O O . ARG A 1 304 ? -7.090 18.155 8.639 1.00 73.38 304 ARG A O 1
ATOM 2368 N N . PRO A 1 305 ? -5.420 17.017 9.642 1.00 69.44 305 PRO A N 1
ATOM 2369 C CA . PRO A 1 305 ? -4.728 18.201 10.123 1.00 69.44 305 PRO A CA 1
ATOM 2370 C C . PRO A 1 305 ? -4.351 19.092 8.936 1.00 69.44 305 PRO A C 1
ATOM 2372 O O . PRO A 1 305 ? -3.650 18.693 8.008 1.00 69.44 305 PRO A O 1
ATOM 2375 N N . ARG A 1 306 ? -4.848 20.329 8.950 1.00 65.81 306 ARG A N 1
ATOM 2376 C CA . ARG A 1 306 ? -4.479 21.367 7.985 1.00 65.81 306 ARG A CA 1
ATOM 2377 C C . ARG A 1 306 ? -3.388 22.222 8.623 1.00 65.81 306 ARG A C 1
ATOM 2379 O O . ARG A 1 306 ? -3.597 22.738 9.718 1.00 65.81 306 ARG A O 1
ATOM 2386 N N . ARG A 1 307 ? -2.258 22.438 7.936 1.00 57.44 307 ARG A N 1
ATOM 2387 C CA . ARG A 1 307 ? -1.288 23.471 8.348 1.00 57.44 307 ARG A CA 1
ATOM 2388 C C . ARG A 1 307 ? -2.052 24.794 8.519 1.00 57.44 307 ARG A C 1
ATOM 2390 O O . ARG A 1 307 ? -2.752 25.201 7.585 1.00 57.44 307 ARG A O 1
ATOM 2397 N N . LYS A 1 308 ? -1.976 25.423 9.702 1.00 50.72 308 LYS A N 1
ATOM 2398 C CA . LYS A 1 308 ? -2.531 26.772 9.915 1.00 50.72 308 LYS A CA 1
ATOM 2399 C C . LYS A 1 308 ? -1.913 27.699 8.858 1.00 50.72 308 LYS A C 1
ATOM 2401 O O . LYS A 1 308 ? -0.711 27.560 8.607 1.00 50.72 308 LYS A O 1
ATOM 2406 N N . PRO A 1 309 ? -2.687 28.592 8.211 1.00 49.84 309 PRO A N 1
ATOM 2407 C CA . PRO A 1 309 ? -2.102 29.601 7.340 1.00 49.84 309 PRO A CA 1
ATOM 2408 C C . PRO A 1 309 ? -0.984 30.305 8.108 1.00 49.84 309 PRO A C 1
ATOM 2410 O O . PRO A 1 309 ? -1.176 30.657 9.274 1.00 49.84 309 PRO A O 1
ATOM 2413 N N . ILE A 1 310 ? 0.182 30.473 7.483 1.00 53.12 310 ILE A N 1
ATOM 2414 C CA . ILE A 1 310 ? 1.175 31.421 7.994 1.00 53.12 310 ILE A CA 1
ATOM 2415 C C . ILE A 1 310 ? 0.415 32.744 8.137 1.00 53.12 310 ILE A C 1
ATOM 2417 O O . ILE A 1 310 ? -0.279 33.096 7.178 1.00 53.12 310 ILE A O 1
ATOM 2421 N N . PRO A 1 311 ? 0.463 33.442 9.289 1.00 43.78 311 PRO A N 1
ATOM 2422 C CA . PRO A 1 311 ? -0.114 34.770 9.387 1.00 43.78 311 PRO A CA 1
ATOM 2423 C C . PRO A 1 311 ? 0.524 35.596 8.279 1.00 43.78 311 PRO A C 1
ATOM 2425 O O . PRO A 1 311 ? 1.709 35.923 8.337 1.00 43.78 311 PRO A O 1
ATOM 2428 N N . THR A 1 312 ? -0.226 35.858 7.214 1.00 46.84 312 THR A N 1
ATOM 2429 C CA . THR A 1 312 ? 0.170 36.876 6.262 1.00 46.84 312 THR A CA 1
ATOM 2430 C C . THR A 1 312 ? 0.217 38.144 7.092 1.00 46.84 312 THR A C 1
ATOM 2432 O O . THR A 1 312 ? -0.817 38.573 7.612 1.00 46.84 312 THR A O 1
ATOM 2435 N N . GLY A 1 313 ? 1.417 38.708 7.269 1.00 53.03 313 GLY A N 1
ATOM 2436 C CA . GLY A 1 313 ? 1.556 40.101 7.682 1.00 53.03 313 GLY A CA 1
ATOM 2437 C C . GLY A 1 313 ? 0.618 40.974 6.840 1.00 53.03 313 GLY A C 1
ATOM 2438 O O . GLY A 1 313 ? 0.184 40.520 5.774 1.00 53.03 313 GLY A O 1
ATOM 2439 N N . PRO A 1 314 ? 0.243 42.166 7.338 1.00 40.22 314 PRO A N 1
ATOM 2440 C CA . PRO A 1 314 ? -0.893 42.927 6.829 1.00 40.22 314 PRO A CA 1
ATOM 2441 C C . PRO A 1 314 ? -0.885 42.914 5.308 1.00 40.22 314 PRO A C 1
ATOM 2443 O O . PRO A 1 314 ? 0.111 43.284 4.688 1.00 40.22 314 PRO A O 1
ATOM 2446 N N . ALA A 1 315 ? -1.964 42.377 4.737 1.00 41.66 315 ALA A N 1
ATOM 2447 C CA . ALA A 1 315 ? -2.117 42.245 3.306 1.00 41.66 315 ALA A CA 1
ATOM 2448 C C . ALA A 1 315 ? -1.892 43.623 2.689 1.00 41.66 315 ALA A C 1
ATOM 2450 O O . ALA A 1 315 ? -2.745 44.502 2.812 1.00 41.66 315 ALA A O 1
ATOM 2451 N N . THR A 1 316 ? -0.747 43.823 2.036 1.00 43.09 316 THR A N 1
ATOM 2452 C CA . THR A 1 316 ? -0.619 44.890 1.056 1.00 43.09 316 THR A CA 1
ATOM 2453 C C . THR A 1 316 ? -1.680 44.573 0.021 1.00 43.09 316 THR A C 1
ATOM 2455 O O . THR A 1 316 ? -1.522 43.641 -0.769 1.00 43.09 316 THR A O 1
ATOM 2458 N N . GLN A 1 317 ? -2.812 45.269 0.117 1.00 37.97 317 GLN A N 1
ATOM 2459 C CA . GLN A 1 317 ? -3.878 45.225 -0.865 1.00 37.97 317 GLN A CA 1
ATOM 2460 C C . GLN A 1 317 ? -3.228 45.529 -2.210 1.00 37.97 317 GLN A C 1
ATOM 2462 O O . GLN A 1 317 ? -2.886 46.670 -2.512 1.00 37.97 317 GLN A O 1
ATOM 2467 N N . LEU A 1 318 ? -2.997 44.480 -2.998 1.00 35.72 318 LEU A N 1
ATOM 2468 C CA . LEU A 1 318 ? -2.755 44.609 -4.420 1.00 35.72 318 LEU A CA 1
ATOM 2469 C C . LEU A 1 318 ? -4.017 45.262 -4.967 1.00 35.72 318 LEU A C 1
ATOM 2471 O O . LEU A 1 318 ? -5.066 44.622 -5.050 1.00 35.72 318 LEU A O 1
ATOM 2475 N N . ALA A 1 319 ? -3.917 46.565 -5.217 1.00 36.94 319 ALA A N 1
ATOM 2476 C CA . ALA A 1 319 ? -4.979 47.369 -5.781 1.00 36.94 319 ALA A CA 1
ATOM 2477 C C . ALA A 1 319 ? -5.522 46.652 -7.020 1.00 36.94 319 ALA A C 1
ATOM 2479 O O . ALA A 1 319 ? -4.804 46.423 -7.995 1.00 36.94 319 ALA A O 1
ATOM 2480 N N . GLN A 1 320 ? -6.794 46.265 -6.953 1.00 32.78 320 GLN A N 1
ATOM 2481 C CA . GLN A 1 320 ? -7.539 45.857 -8.131 1.00 32.78 320 GLN A CA 1
ATOM 2482 C C . GLN A 1 320 ? -7.551 47.057 -9.091 1.00 32.78 320 GLN A C 1
ATOM 2484 O O . GLN A 1 320 ? -7.854 48.168 -8.645 1.00 32.78 320 GLN A O 1
ATOM 2489 N N . PRO A 1 321 ? -7.205 46.897 -10.381 1.00 35.16 321 PRO A N 1
ATOM 2490 C CA . PRO A 1 321 ? -7.363 47.985 -11.330 1.00 35.16 321 PRO A CA 1
ATOM 2491 C C . PRO A 1 321 ? -8.853 48.312 -11.426 1.00 35.16 321 PRO A C 1
ATOM 2493 O O . PRO A 1 321 ? -9.669 47.444 -11.736 1.00 35.16 321 PRO A O 1
ATOM 2496 N N . ALA A 1 322 ? -9.190 49.560 -11.101 1.00 32.84 322 ALA A N 1
ATOM 2497 C CA . ALA A 1 322 ? -10.549 50.068 -11.099 1.00 32.84 322 ALA A CA 1
ATOM 2498 C C . ALA A 1 322 ? -11.206 49.830 -12.465 1.00 32.84 322 ALA A C 1
ATOM 2500 O O . ALA A 1 322 ? -10.837 50.428 -13.476 1.00 32.84 322 ALA A O 1
ATOM 2501 N N . SER A 1 323 ? -12.192 48.940 -12.483 1.00 35.97 323 SER A N 1
ATOM 2502 C CA . SER A 1 323 ? -13.170 48.837 -13.553 1.00 35.97 323 SER A CA 1
ATOM 2503 C C . SER A 1 323 ? -13.943 50.151 -13.629 1.00 35.97 323 SER A C 1
ATOM 2505 O O . SER A 1 323 ? -14.688 50.498 -12.715 1.00 35.97 323 SER A O 1
ATOM 2507 N N . ALA A 1 324 ? -13.743 50.882 -14.724 1.00 36.25 324 ALA A N 1
ATOM 2508 C CA . ALA A 1 324 ? -14.559 52.024 -15.091 1.00 36.25 324 ALA A CA 1
ATOM 2509 C C . ALA A 1 324 ? -16.010 51.563 -15.290 1.00 36.25 324 ALA A C 1
ATOM 2511 O O . ALA A 1 324 ? -16.304 50.796 -16.208 1.00 36.25 324 ALA A O 1
ATOM 2512 N N . GLN A 1 325 ? -16.912 52.043 -14.437 1.00 33.97 325 GLN A N 1
ATOM 2513 C CA . GLN A 1 325 ? -18.340 52.066 -14.718 1.00 33.97 325 GLN A CA 1
ATOM 2514 C C . GLN A 1 325 ? -18.843 53.500 -14.597 1.00 33.97 325 GLN A C 1
ATOM 2516 O O . GLN A 1 325 ? -18.588 54.196 -13.618 1.00 33.97 325 GLN A O 1
ATOM 2521 N N . ALA A 1 326 ? -19.494 53.919 -15.676 1.00 31.67 326 ALA A N 1
ATOM 2522 C CA . ALA A 1 326 ? -20.194 55.174 -15.851 1.00 31.67 326 ALA A CA 1
ATOM 2523 C C . ALA A 1 326 ? -21.521 55.199 -15.068 1.00 31.67 326 ALA A C 1
ATOM 2525 O O . ALA A 1 326 ? -22.114 54.148 -14.826 1.00 31.67 326 ALA A O 1
ATOM 2526 N N . GLY A 1 327 ? -21.989 56.411 -14.759 1.00 29.62 327 GLY A N 1
ATOM 2527 C CA . GLY A 1 327 ? -23.262 56.731 -14.097 1.00 29.62 327 GLY A CA 1
ATOM 2528 C C . GLY A 1 327 ? -23.010 57.818 -13.048 1.00 29.62 327 GLY A C 1
ATOM 2529 O O . GLY A 1 327 ? -22.561 57.503 -11.956 1.00 29.62 327 GLY A O 1
ATOM 2530 N N . ASP A 1 328 ? -22.955 59.101 -13.402 1.00 31.53 328 ASP A N 1
ATOM 2531 C CA . ASP A 1 328 ? -24.110 59.985 -13.638 1.00 31.53 328 ASP A CA 1
ATOM 2532 C C . ASP A 1 328 ? -25.007 60.081 -12.391 1.00 31.53 328 ASP A C 1
ATOM 2534 O O . ASP A 1 328 ? -25.953 59.313 -12.264 1.00 31.53 328 ASP A O 1
ATOM 2538 N N . ASP A 1 329 ? -24.684 60.993 -11.461 1.00 33.56 329 ASP A N 1
ATOM 2539 C CA . ASP A 1 329 ? -25.701 61.763 -10.729 1.00 33.56 329 ASP A CA 1
ATOM 2540 C C . ASP A 1 329 ? -25.119 63.032 -10.070 1.00 33.56 329 ASP A C 1
ATOM 2542 O O . ASP A 1 329 ? -23.947 63.101 -9.697 1.00 33.56 329 ASP A O 1
ATOM 2546 N N . LYS A 1 330 ? -25.968 64.053 -10.004 1.00 32.19 330 LYS A N 1
ATOM 2547 C CA . LYS A 1 330 ? -25.757 65.456 -9.625 1.00 32.19 330 LYS A CA 1
ATOM 2548 C C . LYS A 1 330 ? -25.707 65.704 -8.109 1.00 32.19 330 LYS A C 1
ATOM 2550 O O . LYS A 1 330 ? -26.372 65.015 -7.348 1.00 32.19 330 LYS A O 1
ATOM 2555 N N . GLY A 1 331 ? -25.095 66.843 -7.758 1.00 28.72 331 GLY A N 1
ATOM 2556 C CA . GLY A 1 331 ? -25.372 67.649 -6.552 1.00 28.72 331 GLY A CA 1
ATOM 2557 C C . GLY A 1 331 ? -24.589 67.219 -5.306 1.00 28.72 331 GLY A C 1
ATOM 2558 O O . GLY A 1 331 ? -24.381 66.039 -5.082 1.00 28.72 331 GLY A O 1
ATOM 2559 N N . ASP A 1 332 ? -24.064 68.080 -4.440 1.00 31.20 332 ASP A N 1
ATOM 2560 C CA . ASP A 1 332 ? -24.119 69.531 -4.305 1.00 31.20 332 ASP A CA 1
ATOM 2561 C C . ASP A 1 332 ? -22.863 69.990 -3.540 1.00 31.20 332 ASP A C 1
ATOM 2563 O O . ASP A 1 332 ? -22.253 69.238 -2.777 1.00 31.20 332 ASP A O 1
ATOM 2567 N N . ILE A 1 333 ? -22.464 71.235 -3.788 1.00 31.02 333 ILE A N 1
ATOM 2568 C CA . ILE A 1 333 ? -21.374 71.952 -3.122 1.00 31.02 333 ILE A CA 1
ATOM 2569 C C . ILE A 1 333 ? -21.992 72.812 -2.018 1.00 31.02 333 ILE A C 1
ATOM 2571 O O . ILE A 1 333 ? -22.822 73.645 -2.351 1.00 31.02 333 ILE A O 1
ATOM 2575 N N . GLU A 1 334 ? -21.532 72.683 -0.771 1.00 32.84 334 GLU A N 1
ATOM 2576 C CA . GLU A 1 334 ? -21.465 73.753 0.253 1.00 32.84 334 GLU A CA 1
ATOM 2577 C C . GLU A 1 334 ? -20.634 73.216 1.440 1.00 32.84 334 GLU A C 1
ATOM 2579 O O . GLU A 1 334 ? -20.938 72.173 2.008 1.00 32.84 334 GLU A O 1
ATOM 2584 N N . SER A 1 335 ? -19.387 73.670 1.613 1.00 32.25 335 SER A N 1
ATOM 2585 C CA . SER A 1 335 ? -18.958 74.719 2.559 1.00 32.25 335 SER A CA 1
ATOM 2586 C C . SER A 1 335 ? -19.360 74.470 4.017 1.00 32.25 335 SER A C 1
ATOM 2588 O O . SER A 1 335 ? -20.543 74.474 4.322 1.00 32.25 335 SER A O 1
ATOM 2590 N N . ASP A 1 336 ? -18.393 74.377 4.933 1.00 35.31 336 ASP A N 1
ATOM 2591 C CA . ASP A 1 336 ? -18.120 75.468 5.882 1.00 35.31 336 ASP A CA 1
ATOM 2592 C C . ASP A 1 336 ? -16.892 75.159 6.762 1.00 35.31 336 ASP A C 1
ATOM 2594 O O . ASP A 1 336 ? -16.392 74.041 6.865 1.00 35.31 336 ASP A O 1
ATOM 2598 N N . GLN A 1 337 ? -16.369 76.243 7.303 1.00 33.38 337 GLN A N 1
ATOM 2599 C CA . GLN A 1 337 ? -15.068 76.537 7.852 1.00 33.38 337 GLN A CA 1
ATOM 2600 C C . GLN A 1 337 ? -14.850 76.009 9.278 1.00 33.38 337 GLN A C 1
ATOM 2602 O O . GLN A 1 337 ? -15.764 75.931 10.089 1.00 33.38 337 GLN A O 1
ATOM 2607 N N . GLY A 1 338 ? -13.569 75.903 9.640 1.00 30.47 338 GLY A N 1
ATOM 2608 C CA . GLY A 1 338 ? -13.088 76.747 10.734 1.00 30.47 338 GLY A CA 1
ATOM 2609 C C . GLY A 1 338 ? -12.711 76.086 12.063 1.00 30.47 338 GLY A C 1
ATOM 2610 O O . GLY A 1 338 ? -13.541 75.540 12.774 1.00 30.47 338 GLY A O 1
ATOM 2611 N N . ARG A 1 339 ? -11.468 76.406 12.445 1.00 34.25 339 ARG A N 1
ATOM 2612 C CA . ARG A 1 339 ? -10.995 76.777 13.793 1.00 34.25 339 ARG A CA 1
ATOM 2613 C C . ARG A 1 339 ? -10.585 75.698 14.800 1.00 34.25 339 ARG A C 1
ATOM 2615 O O . ARG A 1 339 ? -11.391 75.109 15.500 1.00 34.25 339 ARG A O 1
ATOM 2622 N N . ASP A 1 340 ? -9.260 75.660 14.946 1.00 35.75 340 ASP A N 1
ATOM 2623 C CA . ASP A 1 340 ? -8.514 76.192 16.096 1.00 35.75 340 ASP A CA 1
ATOM 2624 C C . ASP A 1 340 ? -8.556 75.495 17.466 1.00 35.75 340 ASP A C 1
ATOM 2626 O O . ASP A 1 340 ? -9.561 75.493 18.168 1.00 35.75 340 ASP A O 1
ATOM 2630 N N . ARG A 1 341 ? -7.308 75.211 17.884 1.00 37.38 341 ARG A N 1
ATOM 2631 C CA . ARG A 1 341 ? -6.681 75.454 19.202 1.00 37.38 341 ARG A CA 1
ATOM 2632 C C . ARG A 1 341 ? -6.854 74.389 20.283 1.00 37.38 341 ARG A C 1
ATOM 2634 O O . ARG A 1 341 ? -7.957 74.036 20.659 1.00 37.38 341 ARG A O 1
ATOM 2641 N N . GLU A 1 342 ? -5.706 73.832 20.702 1.00 38.00 342 GLU A N 1
ATOM 2642 C CA . GLU A 1 342 ? -5.065 74.023 22.034 1.00 38.00 342 GLU A CA 1
ATOM 2643 C C . GLU A 1 342 ? -5.698 73.091 23.089 1.00 38.00 342 GLU A C 1
ATOM 2645 O O . GLU A 1 342 ? -6.878 72.806 23.024 1.00 38.00 342 GLU A O 1
ATOM 2650 N N . LYS A 1 343 ? -5.052 72.535 24.113 1.00 39.44 343 LYS A N 1
ATOM 2651 C CA . LYS A 1 343 ? -3.713 72.571 24.716 1.00 39.44 343 LYS A CA 1
ATOM 2652 C C . LYS A 1 343 ? -3.718 71.418 25.751 1.00 39.44 343 LYS A C 1
ATOM 2654 O O . LYS A 1 343 ? -4.768 71.111 26.297 1.00 39.44 343 LYS A O 1
ATOM 2659 N N . GLU A 1 344 ? -2.609 70.699 25.915 1.00 36.25 344 GLU A N 1
ATOM 2660 C CA . GLU A 1 344 ? -1.830 70.600 27.175 1.00 36.25 344 GLU A CA 1
ATOM 2661 C C . GLU A 1 344 ? -2.242 69.518 28.187 1.00 36.25 344 GLU A C 1
ATOM 2663 O O . GLU A 1 344 ? -3.413 69.229 28.398 1.00 36.25 344 GLU A O 1
ATOM 2668 N N . GLY A 1 345 ? -1.213 68.996 28.871 1.00 35.09 345 GLY A N 1
ATOM 2669 C CA . GLY A 1 345 ? -1.297 68.247 30.129 1.00 35.09 345 GLY A CA 1
ATOM 2670 C C . GLY A 1 345 ? -0.805 66.803 30.000 1.00 35.09 345 GLY A C 1
ATOM 2671 O O . GLY A 1 345 ? -1.592 65.920 29.697 1.00 35.09 345 GLY A O 1
ATOM 2672 N N . SER A 1 346 ? 0.511 66.553 30.003 1.00 38.53 346 SER A N 1
ATOM 2673 C CA . SER A 1 346 ? 1.354 66.278 31.195 1.00 38.53 346 SER A CA 1
ATOM 2674 C C . SER A 1 346 ? 1.026 64.948 31.890 1.00 38.53 346 SER A C 1
ATOM 2676 O O . SER A 1 346 ? -0.084 64.766 32.364 1.00 38.53 346 SER A O 1
ATOM 2678 N N . GLN A 1 347 ? 1.985 64.003 31.874 1.00 39.84 347 GLN A N 1
ATOM 2679 C CA . GLN A 1 347 ? 2.758 63.538 33.056 1.00 39.84 347 GLN A CA 1
ATOM 2680 C C . GLN A 1 347 ? 1.970 62.568 33.960 1.00 39.84 347 GLN A C 1
ATOM 2682 O O . GLN A 1 347 ? 0.793 62.755 34.197 1.00 39.84 347 GLN A O 1
ATOM 2687 N N . GLN A 1 348 ? 2.511 61.522 34.573 1.00 38.75 348 GLN A N 1
ATOM 2688 C CA . GLN A 1 348 ? 3.814 60.870 34.584 1.00 38.75 348 GLN A CA 1
ATOM 2689 C C . GLN A 1 348 ? 3.579 59.501 35.248 1.00 38.75 348 GLN A C 1
ATOM 2691 O O . GLN A 1 348 ? 2.648 59.332 36.035 1.00 38.75 348 GLN A O 1
ATOM 2696 N N . GLN A 1 349 ? 4.455 58.556 34.926 1.00 32.75 349 GLN A N 1
ATOM 2697 C CA . GLN A 1 349 ? 4.738 57.322 35.663 1.00 32.75 349 GLN A CA 1
ATOM 2698 C C . GLN A 1 349 ? 5.044 57.562 37.154 1.00 32.75 349 GLN A C 1
ATOM 2700 O O . GLN A 1 349 ? 5.350 58.686 37.563 1.00 32.75 349 GLN A O 1
ATOM 2705 N N . PRO A 1 350 ? 5.002 56.494 37.959 1.00 58.69 350 PRO A N 1
ATOM 2706 C CA . PRO A 1 350 ? 6.237 55.738 38.220 1.00 58.69 350 PRO A CA 1
ATOM 2707 C C . PRO A 1 350 ? 6.324 54.378 37.519 1.00 58.69 350 PRO A C 1
ATOM 2709 O O . PRO A 1 350 ? 5.267 53.780 37.216 1.00 58.69 350 PRO A O 1
#

Secondary structure (DSSP, 8-state):
--SSSSSSSS----PPPP-HHHHHHHHHHHHHHHHHHHHHHHHHHHHHHHHHHHHHHHHHHTTS--PPPPHHHHHHHHHHHH--HHHHHHHHHHHHHHHHHHHHHHHHHTT-GGGGTGGGS-S-TTTS-HHHHHHHHHHHHHHHHHHHHHHHHHHHHTTSSSHHHHHTTSPPPPP---SHHHHTTHHIIIIIHHHTHHHHHHHHHHHHHHHHHHHHHHHHHHHHHHSS--SSGGGGTTTT-SSPPBPSS-TT-PBPEEESSSSS-EEEE-TTTT---SS---B-TTSSBPSSSS-EEEETTS-PPPPPPP---S----PPP-----------------------------

pLDDT: mean 73.06, std 21.08, range [28.72, 98.25]

Radius of gyration: 36.19 Å; chains: 1; bounding box: 68×89×110 Å

Sequence (350 aa):
MTLDAERASADAVPIPPRYWWLKRLSLAGAVLLLALAGLRLGWGWYAERKLAARIVPDAEQGNEAHCAAHGRQVRDLVAALLDETKLADQWRRVMYSERFMVSGLADLAGGGAATWIASGWGGPRLLFRGETGLVLGPMFRLDAIYMLDYYHALAEAGAAESWPAAKARLPSHPALEVSVRGFTHVLSRNVVASSLDGVIERRFDGTALRRMAATALAIRLYELHHAQRPQSLDLLVPKYLPTVPRDPFAGDGRPIGYLPFDPQPRLYSVGADGVDEAGAYELCAWRYVGWEVKDVPFFLNGDRPRRKPIPTGPATQLAQPASAQAGDDKGDIESDQGRDREKEGSQQQP

Foldseek 3Di:
DPDPPPPVPPDPDPDDDDVVVVVVVVVVVVVVVVVVVCVCVVCVVVVVVVVCVVVVVVVVVVVPPDDPDDPVNLLVLLVVLLPCPVVLVVLLVVLVVVLVVLVVVLCQLLQHPCLVVVPPDDPDNPRRDNVNSPVCSVLSNLQSVVSSVQSVLSSVLLNDQAPVSSVVSGDDDDPCDPDPNNSSNVCCVVPPPPPPVVVSLVSLVSSQVSLQVSLLSLQVVVCVVPVDGDPDSCVSPPPSPVDQQFRRHAPVRHGWAWDCPPPFGWTKHFANVNDAPNQDWDQPPVRDTDRPDGIDIDGSVPPRDGDDPDPPDPPPPPDDPDDDDDDDDDDDDDDDDYDDYYDDDDDDDD